Protein AF-A0A5K1G454-F1 (afdb_monomer_lite)

Organism: NCBI:txid210225

Structure (mmCIF, N/CA/C/O backbone):
data_AF-A0A5K1G454-F1
#
_entry.id   AF-A0A5K1G454-F1
#
loop_
_atom_site.group_PDB
_atom_site.id
_atom_site.type_symbol
_atom_site.label_atom_id
_atom_site.label_alt_id
_atom_site.label_comp_id
_atom_site.label_asym_id
_atom_site.label_entity_id
_atom_site.label_seq_id
_atom_site.pdbx_PDB_ins_code
_atom_site.Cartn_x
_atom_site.Cartn_y
_atom_site.Cartn_z
_atom_site.occupancy
_atom_site.B_iso_or_equiv
_atom_site.auth_seq_id
_atom_site.auth_comp_id
_atom_site.auth_asym_id
_atom_site.auth_atom_id
_atom_site.pdbx_PDB_model_num
ATOM 1 N N . VAL A 1 1 ? -15.150 13.004 10.922 1.00 65.00 1 VAL A N 1
ATOM 2 C CA . VAL A 1 1 ? -13.874 12.633 11.578 1.00 65.00 1 VAL A CA 1
ATOM 3 C C . VAL A 1 1 ? -12.757 13.347 10.844 1.00 65.00 1 VAL A C 1
ATOM 5 O O . VAL A 1 1 ? -12.764 13.325 9.618 1.00 65.00 1 VAL A O 1
ATOM 8 N N . SER A 1 2 ? -11.872 14.033 11.561 1.00 87.94 2 SER A N 1
ATOM 9 C CA . SER A 1 2 ? -10.709 14.697 10.963 1.00 87.94 2 SER A CA 1
ATOM 10 C C . SER A 1 2 ? -9.561 13.700 10.819 1.00 87.94 2 SER A C 1
ATOM 12 O O . SER A 1 2 ? -9.404 12.835 11.674 1.00 87.94 2 SER A O 1
ATOM 14 N N . PHE A 1 3 ? -8.765 13.833 9.760 1.00 94.44 3 PHE A N 1
ATOM 15 C CA . PHE A 1 3 ? -7.574 13.019 9.520 1.00 94.44 3 PHE A CA 1
ATOM 16 C C . PHE A 1 3 ? -6.373 13.935 9.299 1.00 94.44 3 PHE A C 1
ATOM 18 O O . PHE A 1 3 ? -6.490 14.964 8.630 1.00 94.44 3 PHE A O 1
ATOM 25 N N . ALA A 1 4 ? -5.215 13.539 9.819 1.00 97.00 4 ALA A N 1
ATOM 26 C CA . ALA A 1 4 ? -3.948 13.975 9.252 1.00 97.00 4 ALA A CA 1
ATOM 27 C C . ALA A 1 4 ? -3.675 13.137 7.998 1.00 97.00 4 ALA A C 1
ATOM 29 O O . ALA A 1 4 ? -3.927 11.935 7.997 1.00 97.00 4 ALA A O 1
ATOM 30 N N . CYS A 1 5 ? -3.140 13.743 6.941 1.00 97.25 5 CYS A N 1
ATOM 31 C CA . CYS A 1 5 ? -2.791 13.031 5.711 1.00 97.25 5 CYS A CA 1
ATOM 32 C C . CYS A 1 5 ? -1.287 13.127 5.458 1.00 97.25 5 CYS A C 1
ATOM 34 O O . CYS A 1 5 ? -0.696 14.196 5.621 1.00 97.25 5 CYS A O 1
ATOM 36 N N . VAL A 1 6 ? -0.673 12.030 5.019 1.00 98.06 6 VAL A N 1
ATOM 37 C CA . VAL A 1 6 ? 0.745 11.984 4.654 1.00 98.06 6 VAL A CA 1
ATOM 38 C C . VAL A 1 6 ? 0.939 11.280 3.315 1.00 98.06 6 VAL A C 1
ATOM 40 O O . VAL A 1 6 ? 0.320 10.257 3.028 1.00 98.06 6 VAL A O 1
ATOM 43 N N . LYS A 1 7 ? 1.849 11.822 2.503 1.00 97.94 7 LYS A N 1
ATOM 44 C CA . LYS A 1 7 ? 2.422 11.131 1.346 1.00 97.94 7 LYS A CA 1
ATOM 45 C C . LYS A 1 7 ? 3.798 10.616 1.733 1.00 97.94 7 LYS A C 1
ATOM 47 O O . LYS A 1 7 ? 4.648 11.407 2.141 1.00 97.94 7 LYS A O 1
ATOM 52 N N . VAL A 1 8 ? 4.046 9.315 1.595 1.00 98.12 8 VAL A N 1
ATOM 53 C CA . VAL A 1 8 ? 5.362 8.739 1.930 1.00 98.12 8 VAL A CA 1
ATOM 54 C C . VAL A 1 8 ? 6.461 9.325 1.037 1.00 98.12 8 VAL A C 1
ATOM 56 O O . VAL A 1 8 ? 7.574 9.554 1.505 1.00 98.12 8 VAL A O 1
ATOM 59 N N . THR A 1 9 ? 6.143 9.693 -0.205 1.00 96.81 9 THR A N 1
ATOM 60 C CA . THR A 1 9 ? 7.062 10.408 -1.110 1.00 96.81 9 THR A CA 1
ATOM 61 C C . THR A 1 9 ? 7.495 11.790 -0.620 1.00 96.81 9 THR A C 1
ATOM 63 O O . THR A 1 9 ? 8.502 12.310 -1.095 1.00 96.81 9 THR A O 1
ATOM 66 N N . ALA A 1 10 ? 6.796 12.385 0.353 1.00 96.88 10 ALA A N 1
ATOM 67 C CA . ALA A 1 10 ? 7.228 13.626 0.996 1.00 96.88 10 ALA A CA 1
ATOM 68 C C . ALA A 1 10 ? 8.280 13.396 2.098 1.00 96.88 10 ALA A C 1
ATOM 70 O O . ALA A 1 10 ? 8.967 14.335 2.495 1.00 96.88 10 ALA A O 1
ATOM 71 N N . ILE A 1 11 ? 8.411 12.165 2.606 1.00 96.31 11 ILE A N 1
ATOM 72 C CA . ILE A 1 11 ? 9.312 11.818 3.720 1.00 96.31 11 ILE A CA 1
ATOM 73 C C . ILE A 1 11 ? 10.379 10.776 3.351 1.00 96.31 11 ILE A C 1
ATOM 75 O O . ILE A 1 11 ? 11.297 10.546 4.144 1.00 96.31 11 ILE A O 1
ATOM 79 N N . CYS A 1 12 ? 10.290 10.192 2.155 1.00 98.00 12 CYS A N 1
ATOM 80 C CA . CYS A 1 12 ? 11.234 9.242 1.578 1.00 98.00 12 CYS A CA 1
ATOM 81 C C . CYS A 1 12 ? 11.479 9.578 0.096 1.00 98.00 12 CYS A C 1
ATOM 83 O O . CYS A 1 12 ? 10.510 9.791 -0.637 1.00 98.00 12 CYS A O 1
ATOM 85 N N . PRO A 1 13 ? 12.737 9.595 -0.388 1.00 97.81 13 PRO A N 1
ATOM 86 C CA . PRO A 1 13 ? 13.020 9.815 -1.804 1.00 97.81 13 PRO A CA 1
ATOM 87 C C . PRO A 1 13 ? 12.294 8.804 -2.703 1.00 97.81 13 PRO A C 1
ATOM 89 O O . PRO A 1 13 ? 12.361 7.600 -2.457 1.00 97.81 13 PRO A O 1
ATOM 92 N N . ILE A 1 14 ? 11.667 9.282 -3.785 1.00 98.06 14 ILE A N 1
ATOM 93 C CA . ILE A 1 14 ? 10.920 8.434 -4.738 1.00 98.06 14 ILE A CA 1
ATOM 94 C C . ILE A 1 14 ? 11.787 7.284 -5.260 1.00 98.06 14 ILE A C 1
ATOM 96 O O . ILE A 1 14 ? 11.362 6.136 -5.221 1.00 98.06 14 ILE A O 1
ATOM 100 N N . ARG A 1 15 ? 13.035 7.569 -5.654 1.00 98.25 15 ARG A N 1
ATOM 101 C CA . ARG A 1 15 ? 13.971 6.548 -6.150 1.00 98.25 15 ARG A CA 1
ATOM 102 C C . ARG A 1 15 ? 14.200 5.419 -5.140 1.00 98.25 15 ARG A C 1
ATOM 104 O O . ARG A 1 15 ? 14.333 4.264 -5.530 1.00 98.25 15 ARG A O 1
ATOM 111 N N . LEU A 1 16 ? 14.245 5.738 -3.846 1.00 98.69 16 LEU A N 1
ATOM 112 C CA . LEU A 1 16 ? 14.391 4.726 -2.802 1.00 98.69 16 LEU A CA 1
ATOM 113 C C . LEU A 1 16 ? 13.117 3.880 -2.676 1.00 98.69 16 LEU A C 1
ATOM 115 O O . LEU A 1 16 ? 13.210 2.662 -2.568 1.00 98.69 16 LEU A O 1
ATOM 119 N N . LEU A 1 17 ? 11.933 4.494 -2.770 1.00 98.81 17 LEU A N 1
ATOM 120 C CA . LEU A 1 17 ? 10.656 3.769 -2.765 1.00 98.81 17 LEU A CA 1
ATOM 121 C C . LEU A 1 17 ? 10.507 2.830 -3.966 1.00 98.81 17 LEU A C 1
ATOM 123 O O . LEU A 1 17 ? 9.992 1.725 -3.810 1.00 98.81 17 LEU A O 1
ATOM 127 N N . GLU A 1 18 ? 10.980 3.233 -5.147 1.00 98.56 18 GLU A N 1
ATOM 128 C CA . GLU A 1 18 ? 11.021 2.369 -6.334 1.00 98.56 18 GLU A CA 1
ATOM 129 C C . GLU A 1 18 ? 11.906 1.145 -6.072 1.00 98.56 18 GLU A C 1
ATOM 131 O O . GLU A 1 18 ? 11.458 0.010 -6.229 1.00 98.56 18 GLU A O 1
ATOM 136 N N . ARG A 1 19 ? 13.124 1.358 -5.555 1.00 98.56 19 ARG A N 1
ATOM 137 C CA . ARG A 1 19 ? 14.052 0.267 -5.224 1.00 98.56 19 ARG A CA 1
ATOM 138 C C . ARG A 1 19 ? 13.520 -0.682 -4.153 1.00 98.56 19 ARG A C 1
ATOM 140 O O . ARG A 1 19 ? 13.645 -1.896 -4.297 1.00 98.56 19 ARG A O 1
ATOM 147 N N . VAL A 1 20 ? 12.924 -0.145 -3.088 1.00 98.81 20 VAL A N 1
ATOM 148 C CA . VAL A 1 20 ? 12.276 -0.941 -2.035 1.00 98.81 20 VAL A CA 1
ATOM 149 C C . VAL A 1 20 ? 11.122 -1.748 -2.626 1.00 98.81 20 VAL A C 1
ATOM 151 O O . VAL A 1 20 ? 11.006 -2.939 -2.349 1.00 98.81 20 VAL A O 1
ATOM 154 N N . SER A 1 21 ? 10.311 -1.144 -3.496 1.00 98.81 21 SER A N 1
ATOM 155 C CA . SER A 1 21 ? 9.199 -1.837 -4.150 1.00 98.81 21 SER A CA 1
ATOM 156 C C . SER A 1 21 ? 9.670 -2.971 -5.059 1.00 98.81 21 SER A C 1
ATOM 158 O O . SER A 1 21 ? 9.059 -4.038 -5.063 1.00 98.81 21 SER A O 1
ATOM 160 N N . ASP A 1 22 ? 10.772 -2.784 -5.788 1.00 98.56 22 ASP A N 1
ATOM 161 C CA . ASP A 1 22 ? 11.370 -3.845 -6.599 1.00 98.56 22 ASP A CA 1
ATOM 162 C C . ASP A 1 22 ? 11.900 -5.001 -5.752 1.00 98.56 22 ASP A C 1
ATOM 164 O O . ASP A 1 22 ? 11.638 -6.166 -6.051 1.00 98.56 22 ASP A O 1
ATOM 168 N N . LEU A 1 23 ? 12.594 -4.697 -4.655 1.00 98.75 23 LEU A N 1
ATOM 169 C CA . LEU A 1 23 ? 13.088 -5.706 -3.719 1.00 98.75 23 LEU A CA 1
ATOM 170 C C . LEU A 1 23 ? 11.939 -6.494 -3.065 1.00 98.75 23 LEU A C 1
ATOM 172 O O . LEU A 1 23 ? 12.021 -7.718 -2.961 1.00 98.75 23 LEU A O 1
ATOM 176 N N . LEU A 1 24 ? 10.840 -5.827 -2.698 1.00 98.69 24 LEU A N 1
ATOM 177 C CA . LEU A 1 24 ? 9.637 -6.473 -2.156 1.00 98.69 24 LEU A CA 1
ATOM 178 C C . LEU A 1 24 ? 8.952 -7.380 -3.190 1.00 98.69 24 LEU A C 1
ATOM 180 O O . LEU A 1 24 ? 8.586 -8.510 -2.866 1.00 98.69 24 LEU A O 1
ATOM 184 N N . ARG A 1 25 ? 8.829 -6.938 -4.449 1.00 98.44 25 ARG A N 1
ATOM 185 C CA . ARG A 1 25 ? 8.325 -7.780 -5.552 1.00 98.44 25 ARG A CA 1
ATOM 186 C C . ARG A 1 25 ? 9.226 -8.971 -5.833 1.00 98.44 25 ARG A C 1
ATOM 188 O O . ARG A 1 25 ? 8.737 -10.045 -6.188 1.00 98.44 25 ARG A O 1
ATOM 195 N N . TRP A 1 26 ? 10.537 -8.775 -5.734 1.00 98.44 26 TRP A N 1
ATOM 196 C CA . TRP A 1 26 ? 11.505 -9.840 -5.941 1.00 98.44 26 TRP A CA 1
ATOM 197 C C . TRP A 1 26 ? 11.399 -10.901 -4.848 1.00 98.44 26 TRP A C 1
ATOM 199 O O . TRP A 1 26 ? 11.290 -12.081 -5.176 1.00 98.44 26 TRP A O 1
ATOM 209 N N . GLN A 1 27 ? 11.335 -10.483 -3.578 1.00 98.19 27 GLN A N 1
ATOM 210 C CA . GLN A 1 27 ? 11.096 -11.375 -2.442 1.00 98.19 27 GLN A CA 1
ATOM 211 C C . GLN A 1 27 ? 9.749 -12.099 -2.550 1.00 98.19 27 GLN A C 1
ATOM 213 O O . GLN A 1 27 ? 9.669 -13.279 -2.234 1.00 98.19 27 GLN A O 1
ATOM 218 N N . HIS A 1 28 ? 8.694 -11.434 -3.026 1.00 97.62 28 HIS A N 1
ATOM 219 C CA . HIS A 1 28 ? 7.398 -12.086 -3.222 1.00 97.62 28 HIS A CA 1
ATOM 220 C C . HIS A 1 28 ? 7.476 -13.248 -4.233 1.00 97.62 28 HIS A C 1
ATOM 222 O O . HIS A 1 28 ? 6.903 -14.305 -3.991 1.00 97.62 28 HIS A O 1
ATOM 228 N N . ARG A 1 29 ? 8.256 -13.103 -5.318 1.00 96.94 29 ARG A N 1
ATOM 229 C CA . ARG A 1 29 ? 8.533 -14.201 -6.271 1.00 96.94 29 ARG A CA 1
ATOM 230 C C . ARG A 1 29 ? 9.515 -15.247 -5.761 1.00 96.94 29 ARG A C 1
ATOM 232 O O . ARG A 1 29 ? 9.472 -16.389 -6.208 1.00 96.94 29 ARG A O 1
ATOM 239 N N . HIS A 1 30 ? 10.408 -14.857 -4.862 1.00 97.31 30 HIS A N 1
ATOM 240 C CA . HIS A 1 30 ? 11.461 -15.711 -4.330 1.00 97.31 30 HIS A CA 1
ATOM 241 C C . HIS A 1 30 ? 11.408 -15.659 -2.802 1.00 97.31 30 HIS A C 1
ATOM 243 O O . HIS A 1 30 ? 12.195 -14.930 -2.199 1.00 97.31 30 HIS A O 1
ATOM 249 N N . PRO A 1 31 ? 10.504 -16.414 -2.150 1.00 95.38 31 PRO A N 1
ATOM 250 C CA . PRO A 1 31 ? 10.296 -16.313 -0.703 1.00 95.38 31 PRO A CA 1
ATOM 251 C C . PRO A 1 31 ? 11.543 -16.620 0.142 1.00 95.38 31 PRO A C 1
ATOM 253 O O . PRO A 1 31 ? 11.638 -16.172 1.280 1.00 95.38 31 PRO A O 1
ATOM 256 N N . SER A 1 32 ? 12.518 -17.353 -0.411 1.00 95.88 32 SER A N 1
ATOM 257 C CA . SER A 1 32 ? 13.820 -17.601 0.223 1.00 95.88 32 SER A CA 1
ATOM 258 C C . SER A 1 32 ? 14.766 -16.393 0.197 1.00 95.88 32 SER A C 1
ATOM 260 O O . SER A 1 32 ? 15.778 -16.395 0.897 1.00 95.88 32 SER A O 1
ATOM 262 N N . PHE A 1 33 ? 14.471 -15.361 -0.600 1.00 96.75 33 PHE A N 1
ATOM 263 C CA . PHE A 1 33 ? 15.271 -14.146 -0.684 1.00 96.75 33 PHE A CA 1
ATOM 264 C C . PHE A 1 33 ? 15.052 -13.276 0.556 1.00 96.75 33 PHE A C 1
ATOM 266 O O . PHE A 1 33 ? 13.960 -12.757 0.810 1.00 96.75 33 PHE A O 1
ATOM 273 N N . HIS A 1 34 ? 16.113 -13.099 1.334 1.00 95.44 34 HIS A N 1
ATOM 274 C CA . HIS A 1 34 ? 16.071 -12.332 2.568 1.00 95.44 34 HIS A CA 1
ATOM 275 C C . HIS A 1 34 ? 16.399 -10.855 2.322 1.00 95.44 34 HIS A C 1
ATOM 277 O O . HIS A 1 34 ? 17.354 -10.523 1.623 1.00 95.44 34 HIS A O 1
ATOM 283 N N . LEU A 1 35 ? 15.610 -9.970 2.932 1.00 97.75 35 LEU A N 1
ATOM 284 C CA . LEU A 1 35 ? 15.817 -8.525 2.918 1.00 97.75 35 LEU A CA 1
ATOM 285 C C . LEU A 1 35 ? 16.247 -8.095 4.327 1.00 97.75 35 LEU A C 1
ATOM 287 O O . LEU A 1 35 ? 15.383 -8.038 5.201 1.00 97.75 35 LEU A O 1
ATOM 291 N N . PRO A 1 36 ? 17.539 -7.807 4.571 1.00 96.44 36 PRO A N 1
ATOM 292 C CA . PRO A 1 36 ? 18.064 -7.609 5.928 1.00 96.44 36 PRO A CA 1
ATOM 293 C C . PRO A 1 36 ? 17.472 -6.385 6.641 1.00 96.44 36 PRO A C 1
ATOM 295 O O . PRO A 1 36 ? 17.349 -6.371 7.860 1.00 96.44 36 PRO A O 1
ATOM 298 N N . TRP A 1 37 ? 17.060 -5.371 5.880 1.00 96.75 37 TRP A N 1
ATOM 299 C CA . TRP A 1 37 ? 16.428 -4.148 6.379 1.00 96.75 37 TRP A CA 1
ATOM 300 C C . TRP A 1 37 ? 14.911 -4.274 6.587 1.00 96.75 37 TRP A C 1
ATOM 302 O O . TRP A 1 37 ? 14.292 -3.345 7.109 1.00 96.75 37 TRP A O 1
ATOM 312 N N . LYS A 1 38 ? 14.283 -5.368 6.130 1.00 97.62 38 LYS A N 1
ATOM 313 C CA . LYS A 1 38 ? 12.824 -5.505 6.154 1.00 97.62 38 LYS A CA 1
ATOM 314 C C . LYS A 1 38 ? 12.353 -5.871 7.559 1.00 97.62 38 LYS A C 1
ATOM 316 O O . LYS A 1 38 ? 12.714 -6.920 8.085 1.00 97.62 38 LYS A O 1
ATOM 321 N N . VAL A 1 39 ? 11.501 -5.028 8.131 1.00 96.38 39 VAL A N 1
ATOM 322 C CA . VAL A 1 39 ? 10.841 -5.287 9.417 1.00 96.38 39 VAL A CA 1
ATOM 323 C C . VAL A 1 39 ? 9.516 -6.032 9.231 1.00 96.38 39 VAL A C 1
ATOM 325 O O . VAL A 1 39 ? 9.030 -6.188 8.108 1.00 96.38 39 VAL A O 1
ATOM 328 N N . ASP A 1 40 ? 8.927 -6.494 10.337 1.00 96.75 40 ASP A N 1
ATOM 329 C CA . ASP A 1 40 ? 7.597 -7.110 10.325 1.00 96.75 40 ASP A CA 1
ATOM 330 C C . ASP A 1 40 ? 6.539 -6.133 9.783 1.00 96.75 40 ASP A C 1
ATOM 332 O O . ASP A 1 40 ? 6.488 -4.955 10.149 1.00 96.75 40 ASP A O 1
ATOM 336 N N . CYS A 1 41 ? 5.703 -6.628 8.877 1.00 97.31 41 CYS A N 1
ATOM 337 C CA . CYS A 1 41 ? 4.633 -5.883 8.228 1.00 97.31 41 CYS A CA 1
ATOM 338 C C . CYS A 1 41 ? 3.508 -6.848 7.831 1.00 97.31 41 CYS A C 1
ATOM 340 O O . CYS A 1 41 ? 3.740 -8.041 7.615 1.00 97.31 41 CYS A O 1
ATOM 342 N N . MET A 1 42 ? 2.289 -6.329 7.685 1.00 97.75 42 MET A N 1
ATOM 343 C CA . MET A 1 42 ? 1.188 -7.098 7.093 1.00 97.75 42 MET A CA 1
ATOM 344 C C . MET A 1 42 ? 1.453 -7.353 5.592 1.00 97.75 42 MET A C 1
ATOM 346 O O . MET A 1 42 ? 2.338 -6.709 5.012 1.00 97.75 42 MET A O 1
ATOM 350 N N . PRO A 1 43 ? 0.730 -8.285 4.940 1.00 97.94 43 PRO A N 1
ATOM 351 C CA . PRO A 1 43 ? 0.900 -8.576 3.520 1.00 97.94 43 PRO A CA 1
ATOM 352 C C . PRO A 1 43 ? 0.772 -7.331 2.633 1.00 97.94 43 PRO A C 1
ATOM 354 O O . PRO A 1 43 ? -0.206 -6.596 2.709 1.00 97.94 43 PRO A O 1
ATOM 357 N N . ILE A 1 44 ? 1.777 -7.115 1.782 1.00 97.81 44 ILE A N 1
ATOM 358 C CA . ILE A 1 44 ? 1.877 -5.962 0.866 1.00 97.81 44 ILE A CA 1
ATOM 359 C C . ILE A 1 44 ? 1.392 -6.331 -0.541 1.00 97.81 44 ILE A C 1
ATOM 361 O O . ILE A 1 44 ? 0.749 -5.540 -1.225 1.00 97.81 44 ILE A O 1
ATOM 365 N N . LEU A 1 45 ? 1.755 -7.537 -0.983 1.00 98.06 45 LEU A N 1
ATOM 366 C CA . LEU A 1 45 ? 1.509 -8.068 -2.319 1.00 98.06 45 LEU A CA 1
ATOM 367 C C . LEU A 1 45 ? 0.680 -9.347 -2.220 1.00 98.06 45 LEU A C 1
ATOM 369 O O . LEU A 1 45 ? 0.706 -10.056 -1.211 1.00 98.06 45 LEU A O 1
ATOM 373 N N . THR A 1 46 ? -0.022 -9.630 -3.303 1.00 97.19 46 THR A N 1
ATOM 374 C CA . THR A 1 46 ? -0.922 -10.764 -3.487 1.00 97.19 46 THR A CA 1
ATOM 375 C C . THR A 1 46 ? -0.553 -11.546 -4.740 1.00 97.19 46 THR A C 1
ATOM 377 O O . THR A 1 46 ? 0.279 -11.085 -5.521 1.00 97.19 46 THR A O 1
ATOM 380 N N . ASP A 1 47 ? -1.188 -12.697 -4.960 1.00 94.56 47 ASP A N 1
ATOM 381 C CA . ASP A 1 47 ? -0.864 -13.542 -6.112 1.00 94.56 47 ASP A CA 1
ATOM 382 C C . ASP A 1 47 ? -1.300 -12.859 -7.422 1.00 94.56 47 ASP A C 1
ATOM 384 O O . ASP A 1 47 ? -0.666 -13.032 -8.464 1.00 94.56 47 ASP A O 1
ATOM 388 N N . SER A 1 48 ? -2.335 -12.014 -7.354 1.00 95.50 48 SER A N 1
ATOM 389 C CA . SER A 1 48 ? -2.796 -11.160 -8.454 1.00 95.50 48 SER A CA 1
ATOM 390 C C . SER A 1 48 ? -2.038 -9.830 -8.596 1.00 95.50 48 SER A C 1
ATOM 392 O O . SER A 1 48 ? -2.279 -9.085 -9.553 1.00 95.50 48 SER A O 1
ATOM 394 N N . SER A 1 49 ? -1.104 -9.505 -7.692 1.00 96.81 49 SER A N 1
ATOM 395 C CA . SER A 1 49 ? -0.397 -8.221 -7.731 1.00 96.81 49 SER A CA 1
ATOM 396 C C . SER A 1 49 ? 0.509 -8.076 -8.963 1.00 96.81 49 SER A C 1
ATOM 398 O O . SER A 1 49 ? 1.186 -9.020 -9.371 1.00 96.81 49 SER A O 1
ATOM 400 N N . PRO A 1 50 ? 0.623 -6.870 -9.551 1.00 94.31 50 PRO A N 1
ATOM 401 C CA . PRO A 1 50 ? 1.450 -6.652 -10.731 1.00 94.31 50 PRO A CA 1
ATOM 402 C C . PRO A 1 50 ? 2.949 -6.681 -10.405 1.00 94.31 50 PRO A C 1
ATOM 404 O O . PRO A 1 50 ? 3.499 -5.802 -9.727 1.00 94.31 50 PRO A O 1
ATOM 407 N N . LEU A 1 51 ? 3.643 -7.671 -10.967 1.00 96.19 51 LEU A N 1
ATOM 408 C CA . LEU A 1 51 ? 5.077 -7.890 -10.745 1.00 96.19 51 LEU A CA 1
ATOM 409 C C . LEU A 1 51 ? 5.967 -7.445 -11.919 1.00 96.19 51 LEU A C 1
ATOM 411 O O . LEU A 1 51 ? 7.194 -7.515 -11.826 1.00 96.19 51 LEU A O 1
ATOM 415 N N . TYR A 1 52 ? 5.374 -6.953 -13.013 1.00 94.06 52 TYR A N 1
ATOM 416 C CA . TYR A 1 52 ? 6.077 -6.637 -14.265 1.00 94.06 52 TYR A CA 1
ATOM 417 C C . TYR A 1 52 ? 7.130 -5.521 -14.152 1.00 94.06 52 TYR A C 1
ATOM 419 O O . TYR A 1 52 ? 7.969 -5.408 -15.048 1.00 94.06 52 TYR A O 1
ATOM 427 N N . HIS A 1 53 ? 7.091 -4.717 -13.080 1.00 94.19 53 HIS A N 1
ATOM 428 C CA . HIS A 1 53 ? 8.084 -3.674 -12.776 1.00 94.19 53 HIS A CA 1
ATOM 429 C C . HIS A 1 53 ? 9.483 -4.257 -12.562 1.00 94.19 53 HIS A C 1
ATOM 431 O O . HIS A 1 53 ? 10.470 -3.687 -13.010 1.00 94.19 53 HIS A O 1
ATOM 437 N N . THR A 1 54 ? 9.565 -5.437 -11.946 1.00 95.94 54 THR A N 1
ATOM 438 C CA . THR A 1 54 ? 10.836 -6.077 -11.593 1.00 95.94 54 THR A CA 1
ATOM 439 C C . THR A 1 54 ? 11.015 -7.317 -12.463 1.00 95.94 54 THR A C 1
ATOM 441 O O . THR A 1 54 ? 10.344 -8.325 -12.268 1.00 95.94 54 THR A O 1
ATOM 444 N N . ARG A 1 55 ? 11.871 -7.271 -13.482 1.00 92.81 55 ARG A N 1
ATOM 445 C CA . ARG A 1 55 ? 12.049 -8.407 -14.419 1.00 92.81 55 ARG A CA 1
ATOM 446 C C . ARG A 1 55 ? 13.266 -9.265 -14.112 1.00 92.81 55 ARG A C 1
ATOM 448 O O . ARG A 1 55 ? 13.307 -10.432 -14.479 1.00 92.81 55 ARG A O 1
ATOM 455 N N . SER A 1 56 ? 14.227 -8.682 -13.418 1.00 95.38 56 SER A N 1
ATOM 456 C CA . SER A 1 56 ? 15.481 -9.299 -13.009 1.00 95.38 56 SER A CA 1
ATOM 457 C C . SER A 1 56 ? 15.721 -9.038 -11.529 1.00 95.38 56 SER A C 1
ATOM 459 O O . SER A 1 56 ? 15.101 -8.142 -10.954 1.00 95.38 56 SER A O 1
ATOM 461 N N . ALA A 1 57 ? 16.649 -9.786 -10.933 1.00 97.12 57 ALA A N 1
ATOM 462 C CA . ALA A 1 57 ? 17.056 -9.581 -9.551 1.00 97.12 57 ALA A CA 1
ATOM 463 C C . ALA A 1 57 ? 17.538 -8.132 -9.345 1.00 97.12 57 ALA A C 1
ATOM 465 O O . ALA A 1 57 ? 18.507 -7.727 -9.997 1.00 97.12 57 ALA A O 1
ATOM 466 N N . PRO A 1 58 ? 16.877 -7.332 -8.489 1.00 97.44 58 PRO A N 1
ATOM 467 C CA . PRO A 1 58 ? 17.353 -5.998 -8.167 1.00 97.44 58 PRO A CA 1
ATOM 468 C C . PRO A 1 58 ? 18.580 -6.093 -7.244 1.00 97.44 58 PRO A C 1
ATO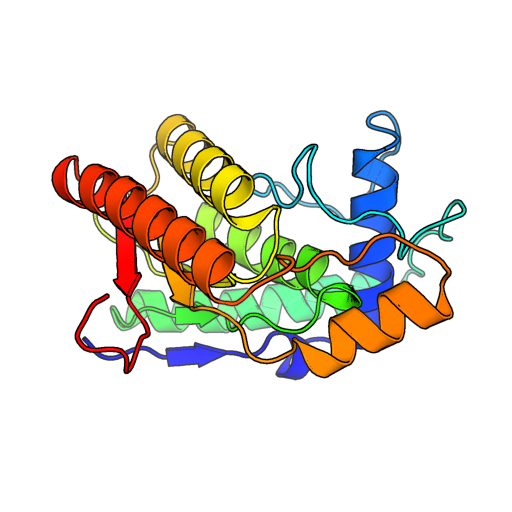M 470 O O . PRO A 1 58 ? 18.645 -6.988 -6.396 1.00 97.44 58 PRO A O 1
ATOM 473 N N . PRO A 1 59 ? 19.555 -5.175 -7.366 1.00 97.56 59 PRO A N 1
ATOM 474 C CA . PRO A 1 59 ? 20.676 -5.128 -6.437 1.00 97.56 59 PRO A CA 1
ATOM 475 C C . PRO A 1 59 ? 20.193 -4.777 -5.019 1.00 97.56 59 PRO A C 1
ATOM 477 O O . PRO A 1 59 ? 19.227 -4.008 -4.876 1.00 97.56 59 PRO A O 1
ATOM 480 N N . PRO A 1 60 ? 20.878 -5.271 -3.970 1.00 97.88 60 PRO A N 1
ATOM 481 C CA . PRO A 1 60 ? 20.576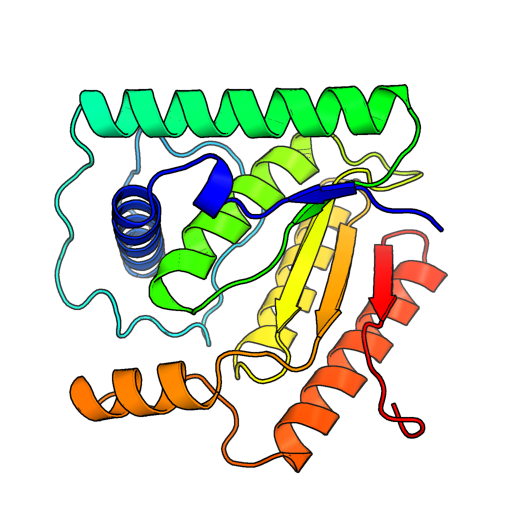 -4.893 -2.592 1.00 97.88 60 PRO A CA 1
ATOM 482 C C . PRO A 1 60 ? 20.725 -3.380 -2.402 1.00 97.88 60 PRO A C 1
ATOM 484 O O . PRO A 1 60 ? 21.454 -2.714 -3.149 1.00 97.88 60 PRO A O 1
ATOM 487 N N . LEU A 1 61 ? 20.009 -2.826 -1.422 1.00 98.44 61 LEU A N 1
ATOM 488 C CA . LEU A 1 61 ? 20.186 -1.426 -1.042 1.00 98.44 61 LEU A CA 1
ATOM 489 C C . LEU A 1 61 ? 21.641 -1.192 -0.610 1.00 98.44 61 LEU A C 1
ATOM 491 O O . LEU A 1 61 ? 22.289 -2.079 -0.066 1.00 98.44 61 LEU A O 1
ATOM 495 N N . SER A 1 62 ? 22.166 -0.006 -0.901 1.00 98.38 62 SER A N 1
ATOM 496 C CA . SER A 1 62 ? 23.436 0.438 -0.322 1.00 98.38 62 SER A CA 1
ATOM 497 C C . SER A 1 62 ? 23.248 0.831 1.143 1.00 98.38 62 SER A C 1
ATOM 499 O O . SER A 1 62 ? 22.148 1.221 1.533 1.00 98.38 62 SER A O 1
ATOM 501 N N . ASP A 1 63 ? 24.328 0.857 1.926 1.00 98.12 63 ASP A N 1
ATOM 502 C CA . ASP A 1 63 ? 24.299 1.293 3.334 1.00 98.12 63 ASP A CA 1
ATOM 503 C C . ASP A 1 63 ? 23.623 2.661 3.510 1.00 98.12 63 ASP A C 1
ATOM 505 O O . ASP A 1 63 ? 22.866 2.893 4.452 1.00 98.12 63 ASP A O 1
ATOM 509 N N . LYS A 1 64 ? 23.855 3.576 2.559 1.00 98.19 64 LYS A N 1
ATOM 510 C CA . LYS A 1 64 ? 23.216 4.894 2.550 1.00 98.19 64 LYS A CA 1
ATOM 511 C C . LYS A 1 64 ? 21.704 4.797 2.348 1.00 98.19 64 LYS A C 1
ATOM 513 O O . LYS A 1 64 ? 20.957 5.498 3.019 1.00 98.19 64 LYS A O 1
ATOM 518 N N . GLU A 1 65 ? 21.252 3.956 1.426 1.00 98.62 65 GLU A N 1
ATOM 519 C CA . GLU A 1 65 ? 19.825 3.764 1.161 1.00 98.62 65 GLU A CA 1
ATOM 520 C C . GLU A 1 65 ? 19.118 3.048 2.307 1.00 98.62 65 GLU A C 1
ATOM 522 O O . GLU A 1 65 ? 17.984 3.399 2.618 1.00 98.62 65 GLU A O 1
ATOM 527 N N . GLU A 1 66 ? 19.778 2.096 2.968 1.00 98.44 66 GLU A N 1
ATOM 528 C CA . GLU A 1 66 ? 19.253 1.483 4.189 1.00 98.44 66 GLU A CA 1
ATOM 529 C C . GLU A 1 66 ? 19.142 2.511 5.323 1.00 9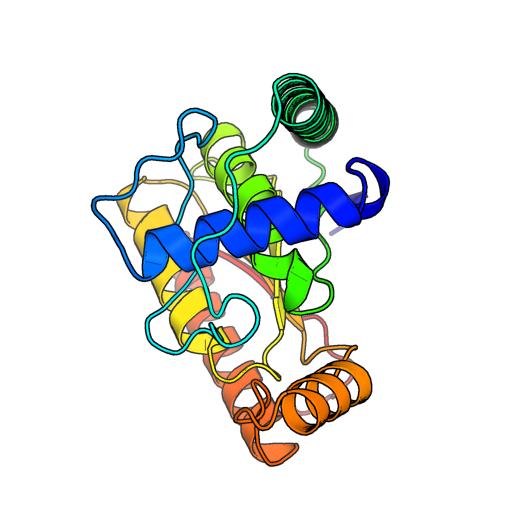8.44 66 GLU A C 1
ATOM 531 O O . GLU A 1 66 ? 18.110 2.582 5.992 1.00 98.44 66 GLU A O 1
ATOM 536 N N . ALA A 1 67 ? 20.147 3.376 5.498 1.00 98.25 67 ALA A N 1
ATOM 537 C CA . ALA A 1 67 ? 20.092 4.467 6.470 1.00 98.25 67 ALA A CA 1
ATOM 538 C C . ALA A 1 67 ? 18.971 5.480 6.153 1.00 98.25 67 ALA A C 1
ATOM 540 O O . ALA A 1 67 ? 18.232 5.893 7.052 1.00 98.25 67 ALA A O 1
ATOM 541 N N . ASP A 1 68 ? 18.798 5.850 4.881 1.00 98.38 68 ASP A N 1
ATOM 542 C CA . ASP A 1 68 ? 17.722 6.741 4.430 1.00 98.38 68 ASP A CA 1
ATOM 543 C C . ASP A 1 68 ? 16.334 6.095 4.616 1.00 98.38 68 ASP A C 1
ATOM 545 O O . ASP A 1 68 ? 15.387 6.771 5.031 1.00 98.38 68 ASP A O 1
ATOM 549 N N . LEU A 1 69 ? 16.217 4.782 4.382 1.00 98.56 69 LEU A N 1
ATOM 550 C CA . LEU A 1 69 ? 15.003 3.995 4.617 1.00 98.56 69 LEU A CA 1
ATOM 551 C C . LEU A 1 69 ? 14.639 3.983 6.107 1.00 98.56 69 LEU A C 1
ATOM 553 O O . LEU A 1 69 ? 13.502 4.285 6.477 1.00 98.56 69 LEU A O 1
ATOM 557 N N . GLN A 1 70 ? 15.613 3.720 6.979 1.00 98.19 70 GLN A N 1
ATOM 558 C CA . GLN A 1 70 ? 15.425 3.782 8.431 1.00 98.19 70 GLN A CA 1
ATOM 559 C C . GLN A 1 70 ? 15.013 5.184 8.896 1.00 98.19 70 GLN A C 1
ATOM 561 O O . GLN A 1 70 ? 14.154 5.331 9.769 1.00 98.19 70 GLN A O 1
ATOM 566 N N . LEU A 1 71 ? 15.592 6.237 8.314 1.00 98.38 71 LEU A N 1
ATOM 567 C CA . LEU A 1 71 ? 15.223 7.611 8.640 1.00 98.38 71 LEU A CA 1
ATOM 568 C C . LEU A 1 71 ? 13.790 7.939 8.199 1.00 98.38 71 LEU A C 1
ATOM 570 O O . LEU A 1 71 ? 13.069 8.621 8.930 1.00 98.38 71 LEU A O 1
ATOM 574 N N . ALA A 1 72 ? 13.351 7.435 7.045 1.00 98.44 72 ALA A N 1
ATOM 575 C CA . ALA A 1 72 ? 11.965 7.552 6.605 1.00 98.44 72 ALA A CA 1
ATOM 576 C C . ALA A 1 72 ? 10.992 6.830 7.556 1.00 98.44 72 ALA A C 1
ATOM 578 O O . ALA A 1 72 ? 9.949 7.400 7.884 1.00 98.44 72 ALA A O 1
ATOM 579 N N . HIS A 1 73 ? 11.354 5.649 8.079 1.00 98.12 73 HIS A N 1
ATOM 580 C CA . HIS A 1 73 ? 10.536 4.941 9.075 1.00 98.12 73 HIS A CA 1
ATOM 581 C C . HIS A 1 73 ? 10.384 5.785 10.339 1.00 98.12 73 HIS A C 1
ATOM 583 O O . HIS A 1 73 ? 9.263 6.068 10.751 1.00 98.12 73 HIS A O 1
ATOM 589 N N . LYS A 1 74 ? 11.493 6.313 10.870 1.00 98.06 74 LYS A N 1
ATOM 590 C CA . LYS A 1 74 ? 11.481 7.201 12.045 1.00 98.06 74 LYS A CA 1
ATOM 591 C C . LYS A 1 74 ? 10.620 8.451 11.837 1.00 98.06 74 LYS A C 1
ATOM 593 O O . LYS A 1 74 ? 9.968 8.919 12.768 1.00 98.06 74 LYS A O 1
ATOM 598 N N . ARG A 1 75 ? 10.601 9.019 10.623 1.00 98.50 75 ARG A N 1
ATOM 599 C CA . ARG A 1 75 ? 9.728 10.161 10.287 1.00 98.50 75 ARG A CA 1
ATOM 600 C C . ARG A 1 75 ? 8.253 9.766 10.340 1.00 98.50 75 ARG A C 1
ATOM 602 O O . ARG A 1 75 ? 7.471 10.498 10.943 1.00 98.50 75 ARG A O 1
ATOM 609 N N . LEU A 1 76 ? 7.882 8.629 9.748 1.00 98.31 76 LEU A N 1
ATOM 610 C CA . LEU A 1 76 ? 6.503 8.142 9.782 1.00 98.31 76 LEU A CA 1
ATOM 611 C C . LEU A 1 76 ? 6.071 7.761 11.203 1.00 98.31 76 LEU A C 1
ATOM 613 O O . LEU A 1 76 ? 4.983 8.139 11.622 1.00 98.31 76 LEU A O 1
ATOM 617 N N . GLU A 1 77 ? 6.933 7.096 11.971 1.00 97.38 77 GLU A N 1
ATOM 618 C CA . GLU A 1 77 ? 6.694 6.763 13.380 1.00 97.38 77 GLU A CA 1
ATOM 619 C C . GLU A 1 77 ? 6.482 8.013 14.230 1.00 97.38 77 GLU A C 1
ATOM 621 O O . GLU A 1 77 ? 5.562 8.055 15.040 1.00 97.38 77 GLU A O 1
ATOM 626 N N . LYS A 1 78 ? 7.274 9.071 14.017 1.00 98.12 78 LYS A N 1
ATOM 627 C CA . LYS A 1 78 ? 7.080 10.350 14.711 1.00 98.12 78 LYS A CA 1
ATOM 628 C C . LYS A 1 78 ? 5.715 10.967 14.393 1.00 98.12 78 LYS A C 1
ATOM 630 O O . LYS A 1 78 ? 5.060 11.489 15.294 1.00 98.12 78 LYS A O 1
ATOM 635 N N . LEU A 1 79 ? 5.279 10.905 13.131 1.00 98.00 79 LEU A N 1
ATOM 636 C CA . LEU A 1 79 ? 3.949 11.370 12.725 1.00 98.00 79 LEU A CA 1
ATOM 637 C C . LEU A 1 79 ? 2.844 10.520 13.364 1.00 98.00 79 LEU A C 1
ATOM 639 O O . LEU A 1 79 ? 1.929 11.080 13.964 1.00 98.00 79 LEU A O 1
ATOM 643 N N . ALA A 1 80 ? 2.949 9.193 13.283 1.00 97.62 80 ALA A N 1
ATOM 644 C CA . ALA A 1 80 ? 1.974 8.256 13.835 1.00 97.62 80 ALA A CA 1
ATOM 645 C C . ALA A 1 80 ? 1.885 8.348 15.366 1.00 97.62 80 ALA A C 1
ATOM 647 O O . ALA A 1 80 ? 0.784 8.383 15.907 1.00 97.62 80 ALA A O 1
ATOM 648 N N . SER A 1 81 ? 3.016 8.498 16.061 1.00 97.69 81 SER A N 1
ATOM 649 C CA . SER A 1 81 ? 3.064 8.753 17.505 1.00 97.69 81 SER A CA 1
ATOM 650 C C . SER A 1 81 ? 2.331 10.040 17.851 1.00 97.69 81 SER A C 1
ATOM 652 O O . SER A 1 81 ? 1.482 10.043 18.740 1.00 97.69 81 SER A O 1
ATOM 654 N N . LYS A 1 82 ? 2.586 11.128 17.110 1.00 97.94 82 LYS A N 1
ATOM 655 C CA . LYS A 1 82 ? 1.910 12.396 17.389 1.00 97.94 82 LYS A CA 1
ATOM 656 C C . LYS A 1 82 ? 0.406 12.329 17.122 1.00 97.94 82 LYS A C 1
ATOM 658 O O . LYS A 1 82 ? -0.379 12.891 17.877 1.00 97.94 82 LYS A O 1
ATOM 663 N N . CYS A 1 83 ? 0.016 11.624 16.067 1.00 97.12 83 CYS A N 1
ATOM 664 C CA . CYS A 1 83 ? -1.372 11.325 15.731 1.00 97.12 83 CYS A CA 1
ATOM 665 C C . CYS A 1 83 ? -2.054 10.503 16.837 1.00 97.12 83 CYS A C 1
ATOM 667 O O . CYS A 1 83 ? -3.148 10.851 17.276 1.00 97.12 83 CYS A O 1
ATOM 669 N N . SER A 1 84 ? -1.366 9.486 17.365 1.00 95.75 84 SER A N 1
ATOM 670 C CA . SER A 1 84 ? -1.836 8.668 18.485 1.00 95.75 84 SER A CA 1
ATOM 671 C C . SER A 1 84 ? -2.030 9.481 19.768 1.00 95.75 84 SER A C 1
ATOM 673 O O . SER A 1 84 ? -3.054 9.321 20.421 1.00 95.75 84 SER A O 1
ATOM 675 N N . GLU A 1 85 ? -1.091 10.365 20.127 1.00 95.88 85 GLU A N 1
ATOM 676 C CA . GLU A 1 85 ? -1.207 11.249 21.304 1.00 95.88 85 GLU A CA 1
ATOM 677 C C . GLU A 1 85 ? -2.425 12.179 21.228 1.00 95.88 85 GLU A C 1
ATOM 679 O O . GLU A 1 85 ? -3.030 12.509 22.246 1.00 95.88 85 GLU A O 1
ATOM 684 N N . LEU A 1 86 ? -2.757 12.632 20.018 1.00 95.56 86 LEU A N 1
ATOM 685 C CA . LEU A 1 86 ? -3.843 13.575 19.758 1.00 95.56 86 LEU A CA 1
ATOM 686 C C . LEU A 1 86 ? -5.178 12.891 19.439 1.00 95.56 86 LEU A C 1
ATOM 688 O O . LEU A 1 86 ? -6.148 13.592 19.160 1.00 95.56 86 LEU A O 1
ATOM 692 N N . TYR A 1 87 ? -5.232 11.554 19.440 1.00 92.94 87 TYR A N 1
ATOM 693 C CA . TYR A 1 87 ? -6.386 10.776 18.972 1.00 92.94 87 TYR A CA 1
ATOM 694 C C . TYR A 1 87 ? -6.866 11.205 17.571 1.00 92.94 87 TYR A C 1
ATOM 696 O O . TYR A 1 87 ? -8.062 11.243 17.280 1.00 92.94 87 TYR A O 1
ATOM 704 N N . LEU A 1 88 ? -5.917 11.547 16.696 1.00 95.69 88 LEU A N 1
ATOM 705 C CA . LEU A 1 88 ? -6.157 11.982 15.325 1.00 95.69 88 LEU A CA 1
ATOM 706 C C . LEU A 1 88 ? -5.648 10.901 14.366 1.00 95.69 88 LEU A C 1
ATOM 708 O O . LEU A 1 88 ? -4.440 10.700 14.305 1.00 95.69 88 LEU A O 1
ATOM 712 N N . PRO A 1 89 ? -6.505 10.220 13.592 1.00 96.62 89 PRO A N 1
ATOM 713 C CA . PRO A 1 89 ? -6.046 9.223 12.631 1.00 96.62 89 PRO A CA 1
ATOM 714 C C . PRO A 1 89 ? -5.116 9.797 11.549 1.00 96.62 89 PRO A C 1
ATOM 716 O O . PRO A 1 89 ? -5.341 10.891 11.022 1.00 96.62 89 PRO A O 1
ATOM 719 N N . LEU A 1 90 ? -4.093 9.022 11.189 1.00 98.31 90 LEU A N 1
ATOM 720 C CA . LEU A 1 90 ? -3.132 9.281 10.125 1.00 98.31 90 LEU A CA 1
ATOM 721 C C . LEU A 1 90 ? -3.481 8.462 8.882 1.00 98.31 90 LEU A C 1
ATOM 723 O O . LEU A 1 90 ? -3.409 7.234 8.879 1.00 98.31 90 LEU A O 1
ATOM 727 N N . LEU A 1 91 ? -3.800 9.158 7.801 1.00 98.44 91 LEU A N 1
ATOM 728 C CA . LEU A 1 91 ? -4.129 8.587 6.506 1.00 98.44 91 LEU A CA 1
ATOM 729 C C . LEU A 1 91 ? -2.910 8.639 5.587 1.00 98.44 91 LEU A C 1
ATOM 731 O O . LEU A 1 91 ? -2.420 9.719 5.248 1.00 98.44 91 LEU A O 1
ATOM 735 N N . VAL A 1 92 ? -2.437 7.468 5.167 1.00 98.69 92 VAL A N 1
ATOM 736 C CA . VAL A 1 92 ? -1.348 7.332 4.201 1.00 98.69 92 VAL A CA 1
ATOM 737 C C . VAL A 1 92 ? -1.935 7.235 2.797 1.00 98.69 92 VAL A C 1
ATOM 739 O O . VAL A 1 92 ? -2.685 6.308 2.476 1.00 98.69 92 VAL A O 1
ATOM 742 N N . ASP A 1 93 ? -1.620 8.219 1.959 1.00 98.31 93 ASP A N 1
ATOM 743 C CA . ASP A 1 93 ? -2.075 8.255 0.571 1.00 98.31 93 ASP A CA 1
ATOM 744 C C . ASP A 1 93 ? -1.401 7.161 -0.267 1.00 98.31 93 ASP A C 1
ATOM 746 O O . ASP A 1 93 ? -0.199 6.915 -0.158 1.00 98.31 93 ASP A O 1
ATOM 750 N N . ALA A 1 94 ? -2.181 6.564 -1.167 1.00 98.44 94 ALA A N 1
ATOM 751 C CA . ALA A 1 94 ? -1.659 5.727 -2.237 1.00 98.44 94 ALA A CA 1
ATOM 752 C C . ALA A 1 94 ? -1.128 6.579 -3.398 1.00 98.44 94 ALA A C 1
ATOM 754 O O . ALA A 1 94 ? -1.581 7.703 -3.631 1.00 98.44 94 ALA A O 1
ATOM 755 N N . GLU A 1 95 ? -0.200 6.008 -4.156 1.00 97.88 95 GLU A N 1
ATOM 756 C CA . GLU A 1 95 ? 0.378 6.598 -5.358 1.00 97.88 95 GLU A CA 1
ATOM 757 C C . GLU A 1 95 ? 0.297 5.608 -6.533 1.00 97.88 95 GLU A C 1
ATOM 759 O O . GLU A 1 95 ? -0.683 4.882 -6.690 1.00 97.88 95 GLU A O 1
ATOM 764 N N . TYR A 1 96 ? 1.282 5.612 -7.421 1.00 96.44 96 TYR A N 1
ATOM 765 C CA . TYR A 1 96 ? 1.336 4.753 -8.600 1.00 96.44 96 TYR A CA 1
ATOM 766 C C . TYR A 1 96 ? 2.023 3.421 -8.278 1.00 96.44 96 TYR A C 1
ATOM 768 O O . TYR A 1 96 ? 2.799 3.304 -7.324 1.00 96.44 96 TYR A O 1
ATOM 776 N N . THR A 1 97 ? 1.747 2.399 -9.087 1.00 97.38 97 THR A N 1
ATOM 777 C CA . THR A 1 97 ? 2.099 1.014 -8.763 1.00 97.38 97 THR A CA 1
ATOM 778 C C . THR A 1 97 ? 3.598 0.827 -8.566 1.00 97.38 97 THR A C 1
ATOM 780 O O . THR A 1 97 ? 3.971 0.050 -7.697 1.00 97.38 97 THR A O 1
ATOM 783 N N . SER A 1 98 ? 4.475 1.561 -9.266 1.00 97.56 98 SER A N 1
ATOM 784 C CA . SER A 1 98 ? 5.933 1.375 -9.143 1.00 97.56 98 SER A CA 1
ATOM 785 C C . SER A 1 98 ? 6.475 1.601 -7.725 1.00 97.56 98 SER A C 1
ATOM 787 O O . SER A 1 98 ? 7.442 0.934 -7.364 1.00 97.56 98 SER A O 1
ATOM 789 N N . VAL A 1 99 ? 5.820 2.439 -6.908 1.00 98.38 99 VAL A N 1
ATOM 790 C CA . VAL A 1 99 ? 6.217 2.750 -5.518 1.00 98.38 99 VAL A CA 1
ATOM 791 C C . VAL A 1 99 ? 5.256 2.215 -4.452 1.00 98.38 99 VAL A C 1
ATOM 793 O O . VAL A 1 99 ? 5.610 2.193 -3.273 1.00 98.38 99 VAL A O 1
ATOM 796 N N . GLN A 1 100 ? 4.044 1.798 -4.835 1.00 98.62 100 GLN A N 1
ATOM 797 C CA . GLN A 1 100 ? 3.000 1.413 -3.880 1.00 98.62 100 GLN A CA 1
ATOM 798 C C . GLN A 1 100 ? 3.425 0.308 -2.895 1.00 98.62 100 GLN A C 1
ATOM 800 O O . GLN A 1 100 ? 3.122 0.462 -1.715 1.00 98.62 100 GLN A O 1
ATOM 805 N N . PRO A 1 101 ? 4.173 -0.747 -3.286 1.00 98.75 101 PRO A N 1
ATOM 806 C CA . PRO A 1 101 ? 4.602 -1.766 -2.328 1.00 98.75 101 PRO A CA 1
ATOM 807 C C . PRO A 1 101 ? 5.462 -1.209 -1.189 1.00 98.75 101 PRO A C 1
ATOM 809 O O . PRO A 1 101 ? 5.318 -1.636 -0.047 1.00 98.75 101 PRO A O 1
ATOM 812 N N . ALA A 1 102 ? 6.329 -0.230 -1.464 1.00 98.81 102 ALA A N 1
ATOM 813 C CA . ALA A 1 102 ? 7.080 0.445 -0.411 1.00 98.81 102 ALA A CA 1
ATOM 814 C C . ALA A 1 102 ? 6.157 1.278 0.492 1.00 98.81 102 ALA A C 1
ATOM 816 O O . ALA A 1 102 ? 6.294 1.231 1.708 1.00 98.81 102 ALA A O 1
ATOM 817 N N . ILE A 1 103 ? 5.190 2.005 -0.076 1.00 98.88 103 ILE A N 1
ATOM 818 C CA . ILE A 1 103 ? 4.212 2.789 0.701 1.00 98.88 103 ILE A CA 1
ATOM 819 C C . ILE A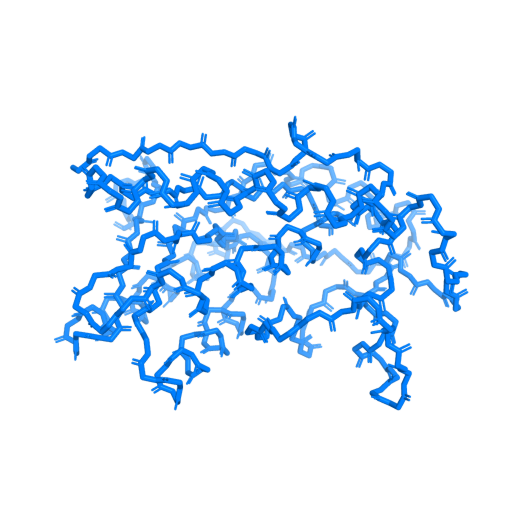 1 103 ? 3.400 1.881 1.634 1.00 98.88 103 ILE A C 1
ATOM 821 O O . ILE A 1 103 ? 3.262 2.178 2.823 1.00 98.88 103 ILE A O 1
ATOM 825 N N . ASP A 1 104 ? 2.908 0.760 1.116 1.00 98.81 104 ASP A N 1
ATOM 826 C CA . ASP A 1 104 ? 2.161 -0.243 1.875 1.00 98.81 104 ASP A CA 1
ATOM 827 C C . ASP A 1 104 ? 3.053 -0.889 2.951 1.00 98.81 104 ASP A C 1
ATOM 829 O O . ASP A 1 104 ? 2.616 -1.045 4.088 1.00 98.81 104 ASP A O 1
ATOM 833 N N . TYR A 1 105 ? 4.335 -1.152 2.657 1.00 98.81 105 TYR A N 1
ATOM 834 C CA . TYR A 1 105 ? 5.320 -1.613 3.646 1.00 98.81 105 TYR A CA 1
ATOM 835 C C . TYR A 1 105 ? 5.435 -0.659 4.843 1.00 98.81 105 TYR A C 1
ATOM 837 O O . TYR A 1 105 ? 5.244 -1.088 5.981 1.00 98.81 105 TYR A O 1
ATOM 845 N N . PHE A 1 106 ? 5.663 0.635 4.594 1.00 98.75 106 PHE A N 1
ATOM 846 C CA . PHE A 1 106 ? 5.699 1.661 5.643 1.00 98.75 106 PHE A CA 1
ATOM 847 C C . PHE A 1 106 ? 4.389 1.728 6.437 1.00 98.75 106 PHE A C 1
ATOM 849 O O . PHE A 1 106 ? 4.389 1.814 7.668 1.00 98.75 106 PHE A O 1
ATOM 856 N N . THR A 1 107 ? 3.266 1.700 5.723 1.00 98.69 107 THR A N 1
ATOM 857 C CA . THR A 1 107 ? 1.926 1.817 6.303 1.00 98.69 107 THR A CA 1
ATOM 858 C C . THR A 1 107 ? 1.627 0.647 7.228 1.00 98.69 107 THR A C 1
ATOM 860 O O . THR A 1 107 ? 1.158 0.840 8.349 1.00 98.69 107 THR A O 1
ATOM 863 N N . TYR A 1 108 ? 1.910 -0.574 6.785 1.00 98.56 108 TYR A N 1
ATOM 864 C CA . TYR A 1 108 ? 1.561 -1.781 7.518 1.00 98.56 108 TYR A CA 1
ATOM 865 C C . TYR A 1 108 ? 2.541 -2.093 8.643 1.00 98.56 108 TYR A C 1
ATOM 867 O O . TYR A 1 108 ? 2.094 -2.566 9.686 1.00 98.56 108 TYR A O 1
ATOM 875 N N . SER A 1 109 ? 3.827 -1.744 8.513 1.00 98.06 109 SER A N 1
ATOM 876 C CA . SER A 1 109 ? 4.741 -1.777 9.662 1.00 98.06 109 SER A CA 1
ATOM 877 C C . SER A 1 109 ? 4.300 -0.786 10.746 1.00 98.06 109 SER A C 1
ATOM 879 O O . SER A 1 109 ? 4.268 -1.121 11.926 1.00 98.06 109 SER A O 1
ATOM 881 N N . ALA A 1 110 ? 3.880 0.428 10.360 1.00 98.00 110 ALA A N 1
ATOM 882 C CA . ALA A 1 110 ? 3.364 1.412 11.312 1.00 98.00 110 ALA A CA 1
ATOM 883 C C . ALA A 1 110 ? 2.019 0.975 11.921 1.00 98.00 110 ALA A C 1
ATOM 885 O O . ALA A 1 110 ? 1.787 1.171 13.112 1.00 98.00 110 ALA A O 1
ATOM 886 N N . SER A 1 111 ? 1.148 0.338 11.136 1.00 98.00 111 SER A N 1
ATOM 887 C CA . SER A 1 111 ? -0.137 -0.180 11.621 1.00 98.00 111 SER A CA 1
ATOM 888 C C . SER A 1 111 ? 0.054 -1.216 12.728 1.00 98.00 111 SER A C 1
ATOM 890 O O . SER A 1 111 ? -0.645 -1.150 13.731 1.00 98.00 111 SER A O 1
ATOM 892 N N . ILE A 1 112 ? 1.039 -2.114 12.606 1.00 97.06 112 ILE A N 1
ATOM 893 C CA . ILE A 1 112 ? 1.358 -3.092 13.661 1.00 97.06 112 ILE A CA 1
ATOM 894 C C . ILE A 1 112 ? 1.753 -2.393 14.972 1.00 97.06 112 ILE A C 1
ATOM 896 O O . ILE A 1 112 ? 1.322 -2.804 16.049 1.00 97.06 112 ILE A O 1
ATOM 900 N N . SER A 1 113 ? 2.535 -1.316 14.897 1.00 95.88 113 SER A N 1
ATOM 901 C CA . SER A 1 113 ? 2.990 -0.581 16.083 1.00 95.88 113 SER A CA 1
ATOM 902 C C . SER A 1 113 ? 1.878 0.251 16.739 1.00 95.88 113 SER A C 1
ATOM 904 O O . SER A 1 113 ? 1.758 0.283 17.972 1.00 95.88 113 SER A O 1
ATOM 906 N N . PHE A 1 114 ? 1.056 0.926 15.930 1.00 96.50 114 PHE A N 1
ATOM 907 C CA . PHE A 1 114 ? 0.157 1.986 16.401 1.00 96.50 114 PHE A CA 1
ATOM 908 C C . PHE A 1 114 ? -1.328 1.612 16.426 1.00 96.50 114 PHE A C 1
ATOM 910 O O . PHE A 1 114 ? -2.059 2.186 17.232 1.00 96.50 114 PHE A O 1
ATOM 917 N N . ASN A 1 115 ? -1.795 0.655 15.621 1.00 96.38 115 ASN A N 1
ATOM 918 C CA . ASN A 1 115 ? -3.201 0.254 15.666 1.00 96.38 115 ASN A CA 1
ATOM 919 C C . ASN A 1 115 ? -3.446 -0.663 16.865 1.00 96.38 115 ASN A C 1
ATOM 921 O O . ASN A 1 115 ? -2.689 -1.598 17.129 1.00 96.38 115 ASN A O 1
ATOM 925 N N . LYS A 1 116 ? -4.514 -0.377 17.611 1.00 90.81 116 LYS A N 1
ATOM 926 C CA . LYS A 1 116 ? -4.969 -1.182 18.751 1.00 90.81 116 LYS A CA 1
ATOM 927 C C . LYS A 1 116 ? -6.300 -1.846 18.406 1.00 90.81 116 LYS A C 1
ATOM 929 O O . LYS A 1 116 ? -6.832 -1.640 17.318 1.00 90.81 116 LYS A O 1
ATOM 934 N N . ARG A 1 117 ? -6.820 -2.678 19.312 1.00 85.25 117 ARG A N 1
ATOM 935 C CA . ARG A 1 117 ? -8.099 -3.384 19.112 1.00 85.25 117 ARG A CA 1
ATOM 936 C C . ARG A 1 117 ? -9.298 -2.459 19.007 1.00 85.25 117 ARG A C 1
ATOM 938 O O . ARG A 1 117 ? -10.251 -2.829 18.343 1.00 85.25 117 ARG A O 1
ATOM 945 N N . ASP A 1 118 ? -9.232 -1.291 19.637 1.00 84.62 118 ASP A N 1
ATOM 946 C CA . ASP A 1 118 ? -10.407 -0.434 19.806 1.00 84.62 118 ASP A CA 1
ATOM 947 C C . ASP A 1 118 ? -10.485 0.675 18.748 1.00 84.62 118 ASP A C 1
ATOM 949 O O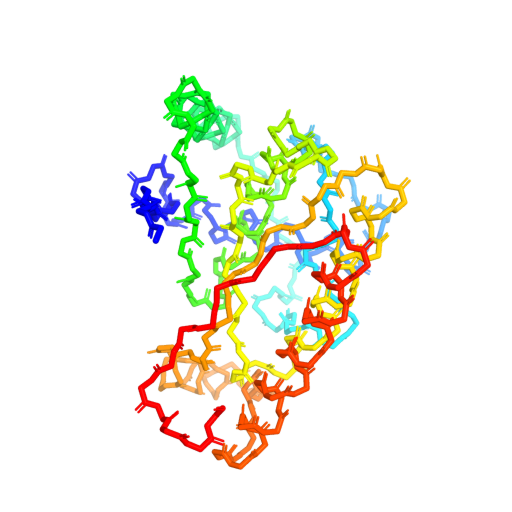 . ASP A 1 118 ? -11.574 1.097 18.368 1.00 84.62 118 ASP A O 1
ATOM 953 N N . VAL A 1 119 ? -9.337 1.146 18.245 1.00 86.00 119 VAL A N 1
ATOM 954 C CA . VAL A 1 119 ? -9.271 2.181 17.205 1.00 86.00 119 VAL A CA 1
ATOM 955 C C . VAL A 1 119 ? -7.972 2.063 16.393 1.00 86.00 119 VAL A C 1
ATOM 957 O O . VAL A 1 119 ? -6.902 1.839 16.979 1.00 86.00 119 VAL A O 1
ATOM 960 N N . PRO A 1 120 ? -8.007 2.225 15.056 1.00 94.69 120 PRO A N 1
ATOM 961 C CA . PRO A 1 120 ? -6.799 2.313 14.257 1.00 94.69 120 PRO A CA 1
ATOM 962 C C . PRO A 1 120 ? -6.300 3.761 14.234 1.00 94.69 120 PRO A C 1
ATOM 964 O O . PRO A 1 120 ? -7.074 4.705 14.069 1.00 94.69 120 PRO A O 1
ATOM 967 N N . ILE A 1 121 ? -4.988 3.940 14.372 1.00 97.00 121 ILE A N 1
ATOM 968 C CA . ILE A 1 121 ? -4.339 5.242 14.189 1.00 97.00 121 ILE A CA 1
ATOM 969 C C . ILE A 1 121 ? -3.888 5.398 12.742 1.00 97.00 121 ILE A C 1
ATOM 971 O O . ILE A 1 121 ? -4.020 6.475 12.179 1.00 97.00 121 ILE A O 1
ATOM 975 N N . VAL A 1 122 ? -3.376 4.337 12.124 1.00 98.38 122 VAL A N 1
ATOM 976 C CA . VAL A 1 122 ? -2.832 4.351 10.767 1.00 98.38 122 VAL A CA 1
ATOM 977 C C . VAL A 1 122 ? -3.843 3.747 9.799 1.00 98.38 122 VAL A C 1
ATOM 979 O O . VAL A 1 122 ? -4.332 2.634 10.008 1.00 98.38 122 VAL A O 1
ATOM 982 N N . PHE A 1 123 ? -4.124 4.490 8.728 1.00 98.69 123 PHE A N 1
ATOM 983 C CA . PHE A 1 123 ? -4.992 4.084 7.631 1.00 98.69 123 PHE A CA 1
ATOM 984 C C . PHE A 1 123 ? -4.199 3.991 6.330 1.00 98.69 123 PHE A C 1
ATOM 986 O O . PHE A 1 123 ? -3.599 4.978 5.899 1.00 98.69 1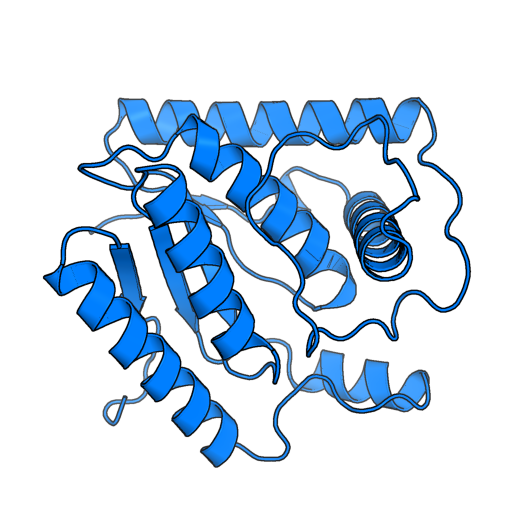23 PHE A O 1
ATOM 993 N N . GLY A 1 124 ? -4.234 2.827 5.682 1.00 98.56 124 GLY A N 1
ATOM 994 C CA . GLY A 1 124 ? -3.701 2.643 4.330 1.00 98.56 124 GLY A CA 1
ATOM 995 C C . GLY A 1 124 ? -4.738 2.934 3.255 1.00 98.56 124 GLY A C 1
ATOM 996 O O . GLY A 1 124 ? -5.931 2.765 3.488 1.00 98.56 124 GLY A O 1
ATOM 997 N N . THR A 1 125 ? -4.310 3.350 2.065 1.00 98.81 125 THR A N 1
ATOM 998 C CA . THR A 1 125 ? -5.226 3.602 0.943 1.00 98.81 125 THR A CA 1
ATOM 999 C C . THR A 1 125 ? -5.182 2.458 -0.070 1.00 98.81 125 THR A C 1
ATOM 1001 O O . THR A 1 125 ? -4.132 2.167 -0.637 1.00 98.81 125 THR A O 1
ATOM 1004 N N . ILE A 1 126 ? -6.334 1.852 -0.361 1.00 98.81 126 ILE A N 1
ATOM 1005 C CA . ILE A 1 126 ? -6.508 0.875 -1.443 1.00 98.81 126 ILE A CA 1
ATOM 1006 C C . ILE A 1 126 ? -7.191 1.549 -2.632 1.00 98.81 126 ILE A C 1
ATOM 1008 O O . ILE A 1 126 ? -8.149 2.308 -2.477 1.00 98.81 126 ILE A O 1
ATOM 1012 N N . GLN A 1 127 ? -6.686 1.258 -3.831 1.00 98.81 127 GLN A N 1
ATOM 1013 C CA . GLN A 1 127 ? -7.191 1.796 -5.089 1.00 98.81 127 GLN A CA 1
ATOM 1014 C C . GLN A 1 127 ? -7.892 0.687 -5.887 1.00 98.81 127 GLN A C 1
ATOM 1016 O O . GLN A 1 127 ? -7.222 -0.146 -6.492 1.00 98.81 127 GLN A O 1
ATOM 1021 N N . ALA A 1 128 ? -9.223 0.703 -5.904 1.00 98.75 128 ALA A N 1
ATOM 1022 C CA . ALA A 1 128 ? -10.084 -0.328 -6.492 1.00 98.75 128 ALA A CA 1
ATOM 1023 C C . ALA A 1 128 ? -10.053 -0.410 -8.030 1.00 98.75 128 ALA A C 1
ATOM 1025 O O . ALA A 1 128 ? -10.664 -1.286 -8.620 1.00 98.75 128 ALA A O 1
ATOM 1026 N N . TYR A 1 129 ? -9.359 0.501 -8.712 1.00 98.50 129 TYR A N 1
ATOM 1027 C CA . TYR A 1 129 ? -9.069 0.367 -10.140 1.00 98.50 129 TYR A CA 1
ATOM 1028 C C . TYR A 1 129 ? -8.011 -0.704 -10.433 1.00 98.50 129 TYR A C 1
ATOM 1030 O O . TYR A 1 129 ? -7.899 -1.109 -11.587 1.00 98.50 129 TYR A O 1
ATOM 1038 N N . LEU A 1 130 ? -7.230 -1.134 -9.432 1.00 98.50 130 LEU A N 1
ATOM 1039 C CA . LEU A 1 130 ? -6.239 -2.202 -9.563 1.00 98.50 130 LEU A CA 1
ATOM 1040 C C . LEU A 1 130 ? -6.920 -3.557 -9.411 1.00 98.50 130 LEU A C 1
ATOM 1042 O O . LEU A 1 130 ? -7.643 -3.778 -8.444 1.00 98.50 130 LEU A O 1
ATOM 1046 N N . LYS A 1 131 ? -6.591 -4.486 -10.308 1.00 98.38 131 LYS A N 1
ATOM 1047 C CA . LYS A 1 131 ? -7.137 -5.851 -10.309 1.00 98.38 131 LYS A CA 1
ATOM 1048 C C . LYS A 1 131 ? -6.831 -6.642 -9.031 1.00 98.38 131 LYS A C 1
ATOM 1050 O O . LYS A 1 131 ? -7.525 -7.608 -8.751 1.00 98.38 131 LYS A O 1
ATOM 1055 N N . ASP A 1 132 ? -5.807 -6.238 -8.279 1.00 98.19 132 ASP A N 1
ATOM 1056 C CA . ASP A 1 132 ? -5.368 -6.897 -7.044 1.00 98.19 132 ASP A CA 1
ATOM 1057 C C . ASP A 1 132 ? -5.994 -6.313 -5.764 1.00 98.19 132 ASP A C 1
ATOM 1059 O O . ASP A 1 132 ? -5.693 -6.764 -4.658 1.00 98.19 132 ASP A O 1
ATOM 1063 N N . ALA A 1 133 ? -6.831 -5.276 -5.882 1.00 98.62 133 ALA A N 1
ATOM 1064 C CA . ALA A 1 133 ? -7.299 -4.498 -4.739 1.00 98.62 133 ALA A CA 1
ATOM 1065 C C . ALA A 1 133 ? -8.119 -5.330 -3.745 1.00 98.62 133 ALA A C 1
ATOM 1067 O O . ALA A 1 133 ? -7.877 -5.241 -2.541 1.00 98.62 133 ALA A O 1
ATOM 1068 N N . GLU A 1 134 ? -9.043 -6.153 -4.240 1.00 98.50 134 GLU A N 1
ATOM 1069 C CA . GLU A 1 134 ? -9.896 -6.999 -3.403 1.00 98.50 134 GLU A CA 1
ATOM 1070 C C . GLU A 1 134 ? -9.073 -8.030 -2.621 1.00 98.50 134 GLU A C 1
ATOM 1072 O O . GLU A 1 134 ? -9.194 -8.124 -1.399 1.00 98.50 134 GLU A O 1
ATOM 1077 N N . GLU A 1 135 ? -8.144 -8.724 -3.289 1.00 98.56 135 GLU A N 1
ATOM 1078 C CA . GLU A 1 135 ? -7.265 -9.698 -2.634 1.00 98.56 135 GLU A CA 1
ATOM 1079 C C . GLU A 1 135 ? -6.381 -9.025 -1.569 1.00 98.56 135 GLU A C 1
ATOM 1081 O O . GLU A 1 135 ? -6.181 -9.578 -0.484 1.00 98.56 135 GLU A O 1
ATOM 1086 N N . ARG A 1 136 ? -5.896 -7.799 -1.830 1.00 98.56 136 ARG A N 1
ATOM 1087 C CA . ARG A 1 136 ? -5.111 -7.032 -0.847 1.00 98.56 136 ARG A CA 1
ATOM 1088 C C . ARG A 1 136 ? -5.949 -6.632 0.365 1.00 98.56 136 ARG A C 1
ATOM 1090 O O . ARG A 1 136 ? -5.458 -6.766 1.485 1.00 98.56 136 ARG A O 1
ATOM 1097 N N . VAL A 1 137 ? -7.193 -6.186 0.170 1.00 98.81 137 VAL A N 1
ATOM 1098 C CA . VAL A 1 137 ? -8.126 -5.842 1.263 1.00 98.81 137 VAL A CA 1
ATOM 1099 C C . VAL A 1 137 ? -8.386 -7.050 2.158 1.00 98.81 137 VAL A C 1
ATOM 1101 O O . VAL A 1 137 ? -8.293 -6.934 3.381 1.00 98.81 137 VAL A O 1
ATOM 1104 N N . VAL A 1 138 ? -8.658 -8.213 1.563 1.00 98.69 138 VAL A N 1
ATOM 1105 C CA . VAL A 1 138 ? -8.903 -9.447 2.317 1.00 98.69 138 VAL A CA 1
ATOM 1106 C C . VAL A 1 138 ? -7.655 -9.853 3.101 1.00 98.69 138 VAL A C 1
ATOM 1108 O O . VAL A 1 138 ? -7.721 -9.970 4.327 1.00 98.69 138 VAL A O 1
ATOM 1111 N N . LYS A 1 139 ? -6.495 -9.976 2.437 1.00 98.50 139 LYS A N 1
ATOM 1112 C CA . LYS A 1 139 ? -5.254 -10.432 3.089 1.00 98.50 139 LYS A CA 1
ATOM 1113 C C . LYS A 1 139 ? -4.817 -9.519 4.234 1.00 98.50 139 LYS A C 1
ATOM 1115 O O . LYS A 1 139 ? -4.393 -10.021 5.276 1.00 98.50 139 LYS A O 1
ATOM 1120 N N . VAL A 1 140 ? -4.911 -8.196 4.074 1.00 98.38 140 VAL A N 1
ATOM 1121 C CA . VAL A 1 140 ? -4.506 -7.265 5.140 1.00 98.38 140 VAL A CA 1
ATOM 1122 C C . VAL A 1 140 ? -5.479 -7.291 6.321 1.00 98.38 140 VAL A C 1
ATOM 1124 O O . VAL A 1 140 ? -5.038 -7.270 7.468 1.00 98.38 140 VAL A O 1
ATOM 1127 N N . ALA A 1 141 ? -6.788 -7.390 6.069 1.00 98.31 141 ALA A N 1
ATOM 1128 C CA . ALA A 1 141 ? -7.786 -7.454 7.134 1.00 98.31 141 ALA A CA 1
ATOM 1129 C C . ALA A 1 141 ? -7.684 -8.760 7.939 1.00 98.31 141 ALA A C 1
ATOM 1131 O O . ALA A 1 141 ? -7.739 -8.732 9.166 1.00 98.31 141 ALA A O 1
ATOM 1132 N N . GLU A 1 142 ? -7.489 -9.896 7.267 1.00 98.12 142 GLU A N 1
ATOM 1133 C CA . GLU A 1 142 ? -7.304 -11.193 7.927 1.00 98.12 142 GLU A CA 1
ATOM 1134 C C . GLU A 1 142 ? -5.997 -11.262 8.726 1.00 98.12 142 GLU A C 1
ATOM 1136 O O . GLU A 1 142 ? -5.956 -11.835 9.816 1.00 98.12 142 GLU A O 1
ATOM 1141 N N . ASP A 1 143 ? -4.909 -10.678 8.212 1.00 98.50 143 ASP A N 1
ATOM 1142 C CA . ASP A 1 143 ? -3.647 -10.600 8.952 1.00 98.50 143 ASP A CA 1
ATOM 1143 C C . ASP A 1 143 ? -3.770 -9.702 10.193 1.00 98.50 143 ASP A C 1
ATOM 1145 O O . ASP A 1 143 ? -3.313 -10.088 11.271 1.00 98.50 143 ASP A O 1
ATOM 1149 N N . ALA A 1 144 ? -4.461 -8.562 10.085 1.00 97.88 144 ALA A N 1
ATOM 1150 C CA . ALA A 1 144 ? -4.760 -7.694 11.223 1.00 97.88 144 ALA A CA 1
ATOM 1151 C C . ALA A 1 144 ? -5.596 -8.411 12.300 1.00 97.88 144 ALA A C 1
ATOM 1153 O O . ALA A 1 144 ? -5.258 -8.349 13.485 1.00 97.88 144 ALA A O 1
ATOM 1154 N N . GLU A 1 145 ? -6.628 -9.162 11.899 1.00 96.50 145 GLU A N 1
ATOM 1155 C CA . GLU A 1 145 ? -7.440 -9.977 12.811 1.00 96.50 145 GLU A CA 1
ATOM 1156 C C . GLU A 1 145 ? -6.610 -11.048 13.522 1.00 96.50 145 GLU A C 1
ATOM 1158 O O . GLU A 1 145 ? -6.684 -11.164 14.747 1.00 96.50 145 GLU A O 1
ATOM 1163 N N . ARG A 1 146 ? -5.759 -11.786 12.791 1.00 97.31 146 ARG A N 1
ATOM 1164 C CA . ARG A 1 146 ? -4.846 -12.781 13.388 1.00 97.31 146 ARG A CA 1
ATOM 1165 C C . ARG A 1 146 ? -3.882 -12.157 14.393 1.00 97.31 146 ARG A C 1
ATOM 1167 O O . ARG A 1 146 ? -3.551 -12.785 15.397 1.00 97.31 146 ARG A O 1
ATOM 1174 N N . ARG A 1 147 ? -3.448 -10.921 14.143 1.00 96.62 147 ARG A N 1
ATOM 1175 C CA . ARG A 1 147 ? -2.599 -10.138 15.054 1.00 96.62 147 ARG A CA 1
ATOM 1176 C C . ARG A 1 147 ? -3.383 -9.502 16.204 1.00 96.62 147 ARG A C 1
ATOM 1178 O O . ARG A 1 147 ? -2.779 -9.004 17.150 1.00 96.62 147 ARG A O 1
ATOM 1185 N N . GLY A 1 148 ? -4.713 -9.523 16.150 1.00 96.12 148 GLY A N 1
ATOM 1186 C CA . GLY A 1 148 ? -5.580 -8.901 17.139 1.00 96.12 148 GLY A CA 1
ATOM 1187 C C . GLY A 1 148 ? -5.437 -7.381 17.184 1.00 96.12 148 GLY A C 1
ATOM 1188 O O . GLY A 1 148 ? -5.469 -6.824 18.280 1.00 96.12 148 GLY A O 1
ATOM 1189 N N . ILE A 1 149 ? -5.259 -6.733 16.028 1.00 96.19 149 ILE A N 1
ATOM 1190 C CA . ILE A 1 149 ? -5.244 -5.272 15.856 1.00 96.19 149 ILE A CA 1
ATOM 1191 C C . ILE A 1 149 ? -6.360 -4.850 14.894 1.00 96.19 149 ILE A C 1
ATOM 1193 O O . ILE A 1 149 ? -6.770 -5.634 14.041 1.00 96.19 149 ILE A O 1
ATOM 1197 N N . MET A 1 150 ? -6.845 -3.610 14.999 1.00 96.25 150 MET A N 1
ATOM 1198 C CA . MET A 1 150 ? -7.837 -3.097 14.054 1.00 96.25 150 MET A CA 1
ATOM 1199 C C . MET A 1 150 ? -7.181 -2.681 12.733 1.00 96.25 150 MET A C 1
ATOM 1201 O O . MET A 1 150 ? -6.202 -1.925 12.716 1.00 96.25 150 MET A O 1
ATOM 1205 N N . VAL A 1 151 ? -7.748 -3.127 11.613 1.00 97.94 151 VAL A N 1
ATOM 1206 C CA . VAL A 1 151 ? -7.334 -2.656 10.287 1.00 97.94 151 VAL A CA 1
ATOM 1207 C C . VAL A 1 151 ? -7.994 -1.308 9.973 1.00 97.94 151 VAL A C 1
ATOM 1209 O O . VAL A 1 151 ? -9.194 -1.138 10.169 1.00 97.94 151 VAL A O 1
ATOM 1212 N N . GLY A 1 152 ? -7.223 -0.334 9.490 1.00 98.06 152 GLY A N 1
ATOM 1213 C CA . GLY A 1 152 ? -7.735 0.953 9.010 1.00 98.06 152 GLY A CA 1
ATOM 1214 C C . GLY A 1 152 ? -7.468 1.102 7.518 1.00 98.06 152 GLY A C 1
ATOM 1215 O O . GLY A 1 152 ? -6.304 1.120 7.118 1.00 98.06 152 GLY A O 1
ATOM 1216 N N . LEU A 1 153 ? -8.511 1.221 6.691 1.00 98.56 153 LEU A N 1
ATOM 1217 C CA . LEU A 1 153 ? -8.361 1.418 5.244 1.00 98.56 153 LEU A CA 1
ATOM 1218 C C . LEU A 1 153 ? -9.166 2.612 4.725 1.00 98.56 153 LEU A C 1
ATOM 1220 O O . LEU A 1 153 ? -10.283 2.873 5.152 1.00 98.56 153 LEU A O 1
ATOM 1224 N N . LYS A 1 154 ? -8.622 3.313 3.736 1.00 98.62 154 LYS A N 1
ATOM 1225 C CA . LYS A 1 154 ? -9.355 4.214 2.846 1.00 98.62 154 LYS A CA 1
ATOM 1226 C C . LYS A 1 154 ? -9.526 3.524 1.503 1.00 98.62 154 LYS A C 1
ATOM 1228 O O . LYS A 1 154 ? -8.541 3.116 0.894 1.00 98.62 154 LYS A O 1
ATOM 1233 N N . LEU A 1 155 ? -10.757 3.456 1.016 1.00 98.81 155 LEU A N 1
ATOM 1234 C CA . LEU A 1 155 ? -11.060 2.957 -0.318 1.00 98.81 155 LEU A CA 1
ATOM 1235 C C . LEU A 1 155 ? -11.264 4.133 -1.269 1.00 98.81 155 LEU A C 1
ATOM 1237 O O . LEU A 1 155 ? -12.087 5.017 -1.018 1.00 98.81 155 LEU A O 1
ATOM 1241 N N . VAL A 1 156 ? -10.529 4.125 -2.378 1.00 98.75 156 VAL A N 1
ATOM 1242 C CA . VAL A 1 156 ? -10.725 5.012 -3.535 1.00 98.75 156 VAL A CA 1
ATOM 1243 C C . VAL A 1 156 ? -10.842 4.165 -4.795 1.00 98.75 156 VAL A C 1
ATOM 1245 O O . VAL A 1 156 ? -10.384 3.028 -4.820 1.00 98.75 156 VAL A O 1
ATOM 1248 N N . ARG A 1 157 ? -11.368 4.724 -5.889 1.00 98.31 157 ARG A N 1
ATOM 1249 C CA . ARG A 1 157 ? -11.216 4.081 -7.206 1.00 98.31 157 ARG A CA 1
ATOM 1250 C C . ARG A 1 157 ? -9.761 4.137 -7.667 1.00 98.31 157 ARG A C 1
ATOM 1252 O O . ARG A 1 157 ? -9.144 3.108 -7.877 1.00 98.31 157 ARG A O 1
ATOM 1259 N N . GLY A 1 158 ? -9.175 5.326 -7.736 1.00 96.88 158 GLY A N 1
ATOM 1260 C CA . GLY A 1 158 ? -7.774 5.512 -8.120 1.00 96.88 158 GLY A CA 1
ATOM 1261 C C . GLY A 1 158 ? -7.584 6.792 -8.924 1.00 96.88 158 GLY A C 1
ATOM 1262 O O . GLY A 1 158 ? -8.548 7.344 -9.452 1.00 96.88 158 GLY A O 1
ATOM 1263 N N . ALA A 1 159 ? -6.344 7.277 -8.997 1.00 96.44 159 ALA A N 1
ATOM 1264 C CA . ALA A 1 159 ? -6.021 8.559 -9.638 1.00 96.44 159 ALA A CA 1
ATOM 1265 C C . ALA A 1 159 ? -5.014 8.446 -10.798 1.00 96.44 159 ALA A C 1
ATOM 1267 O O . ALA A 1 159 ? -4.784 9.423 -11.508 1.00 96.44 159 ALA A O 1
ATOM 1268 N N . TYR A 1 160 ? -4.419 7.268 -11.020 1.00 96.44 160 TYR A N 1
ATOM 1269 C CA . TYR A 1 160 ? -3.260 7.105 -11.909 1.00 96.44 160 TYR A CA 1
ATOM 1270 C C . TYR A 1 160 ? -3.528 6.232 -13.152 1.00 96.44 160 TYR A C 1
ATOM 1272 O O . TYR A 1 160 ? -2.582 5.826 -13.822 1.00 96.44 160 TYR A O 1
ATOM 1280 N N . ILE A 1 161 ? -4.800 6.004 -13.519 1.00 95.62 161 ILE A N 1
ATOM 1281 C CA . ILE A 1 161 ? -5.269 5.159 -14.650 1.00 95.62 161 ILE A CA 1
ATOM 1282 C C . ILE A 1 161 ? -4.407 5.322 -15.917 1.00 95.62 161 ILE A C 1
ATOM 1284 O O . ILE A 1 161 ? -3.850 4.351 -16.436 1.00 95.62 161 ILE A O 1
ATOM 1288 N N . SER A 1 162 ? -4.251 6.559 -16.400 1.00 96.00 162 SER A N 1
ATOM 1289 C CA . SER A 1 162 ? -3.511 6.851 -17.635 1.00 96.00 162 SER A CA 1
ATOM 1290 C C . SER A 1 162 ? -2.014 6.568 -17.519 1.00 96.00 162 SER A C 1
ATOM 1292 O O . SER A 1 162 ? -1.384 6.194 -18.507 1.00 96.00 162 SER A O 1
ATOM 1294 N N . ARG A 1 163 ? -1.428 6.765 -16.332 1.00 96.50 163 ARG A N 1
ATOM 1295 C CA . ARG A 1 163 ? -0.009 6.487 -16.077 1.00 96.50 163 ARG A CA 1
ATOM 1296 C C . ARG A 1 163 ? 0.242 4.984 -16.078 1.00 96.50 163 ARG A C 1
ATOM 1298 O O . ARG A 1 163 ? 1.157 4.537 -16.761 1.00 96.50 163 ARG A O 1
ATOM 1305 N N . GLU A 1 164 ? -0.591 4.230 -15.365 1.00 97.38 164 GLU A N 1
ATOM 1306 C CA . GLU A 1 164 ? -0.462 2.774 -15.261 1.00 97.38 164 GLU A CA 1
ATOM 1307 C C . GLU A 1 164 ? -0.632 2.088 -16.614 1.00 97.38 164 GLU A C 1
ATOM 1309 O O . GLU A 1 164 ? 0.196 1.266 -16.999 1.00 97.38 164 GLU A O 1
ATOM 1314 N N . THR A 1 165 ? -1.648 2.498 -17.378 1.00 95.06 165 THR A N 1
ATOM 1315 C CA . THR A 1 165 ? -1.904 1.949 -18.717 1.00 95.06 165 THR A CA 1
ATOM 1316 C C . THR A 1 165 ? -0.712 2.187 -19.645 1.00 95.06 165 THR A C 1
ATOM 1318 O O . THR A 1 165 ? -0.216 1.253 -20.270 1.00 95.06 165 THR A O 1
ATOM 1321 N N . LYS A 1 166 ? -0.193 3.425 -19.697 1.00 96.81 166 LYS A N 1
ATOM 1322 C CA . LYS A 1 166 ? 0.971 3.770 -20.531 1.00 96.81 166 LYS A CA 1
ATOM 1323 C C . LYS A 1 166 ? 2.216 2.977 -20.137 1.00 96.81 166 LYS A C 1
ATOM 1325 O O . LYS A 1 166 ? 2.939 2.512 -21.015 1.00 96.81 166 LYS A O 1
ATOM 1330 N N . LEU A 1 167 ? 2.462 2.821 -18.836 1.00 96.31 167 LEU A N 1
ATOM 1331 C CA . LEU A 1 167 ? 3.613 2.081 -18.331 1.00 96.31 167 LEU A CA 1
ATOM 1332 C C . LEU A 1 167 ? 3.529 0.598 -18.706 1.00 96.31 167 LEU A C 1
ATOM 1334 O O . LEU A 1 167 ? 4.478 0.074 -19.287 1.00 96.31 167 LEU A O 1
ATOM 1338 N N . ALA A 1 168 ? 2.392 -0.054 -18.451 1.00 96.19 168 ALA A N 1
ATOM 1339 C CA . ALA A 1 168 ? 2.184 -1.456 -18.807 1.00 96.19 168 ALA A CA 1
ATOM 1340 C C . ALA A 1 168 ? 2.383 -1.685 -20.315 1.00 96.19 168 ALA A C 1
ATOM 1342 O O . ALA A 1 168 ? 3.157 -2.560 -20.707 1.00 96.19 168 ALA A O 1
ATOM 1343 N N . SER A 1 169 ? 1.806 -0.822 -21.163 1.00 96.38 169 SER A N 1
ATOM 1344 C CA . SER A 1 169 ? 2.007 -0.881 -22.616 1.00 96.38 169 SER A CA 1
ATOM 1345 C C . SER A 1 169 ? 3.469 -0.689 -23.028 1.00 96.38 169 SER A C 1
ATOM 1347 O O . SER A 1 169 ? 3.963 -1.459 -23.848 1.00 96.38 169 SER A O 1
ATOM 1349 N N . SER A 1 170 ? 4.195 0.280 -22.450 1.00 96.69 170 SER A N 1
ATOM 1350 C CA . SER A 1 170 ? 5.622 0.486 -22.769 1.00 96.69 170 SER A CA 1
ATOM 1351 C C . SER A 1 170 ? 6.502 -0.706 -22.398 1.00 96.69 170 SER A C 1
ATOM 1353 O O . SER A 1 170 ? 7.537 -0.935 -23.017 1.00 96.69 170 SER A O 1
ATOM 1355 N N . LEU A 1 171 ? 6.074 -1.480 -21.402 1.00 94.75 171 LEU A N 1
ATOM 1356 C CA . LEU A 1 171 ? 6.759 -2.680 -20.956 1.00 94.75 171 LEU A CA 1
ATOM 1357 C C . LEU A 1 171 ? 6.269 -3.930 -21.701 1.00 94.75 171 LEU A C 1
ATOM 1359 O O . LEU A 1 171 ? 6.863 -4.988 -21.518 1.00 94.75 171 LEU A O 1
ATOM 1363 N N . GLN A 1 172 ? 5.238 -3.841 -22.549 1.00 95.94 172 GLN A N 1
ATOM 1364 C CA . GLN A 1 172 ? 4.566 -5.003 -23.149 1.00 95.94 172 GLN A CA 1
ATOM 1365 C C . GLN A 1 172 ? 4.064 -5.988 -22.076 1.00 95.94 172 GLN A C 1
ATOM 1367 O O . GLN A 1 172 ? 4.240 -7.197 -22.185 1.00 95.94 172 GLN A O 1
ATOM 1372 N N . ALA A 1 173 ? 3.507 -5.450 -20.990 1.00 95.44 173 ALA A N 1
ATOM 1373 C CA . ALA A 1 173 ? 2.919 -6.211 -19.894 1.00 95.44 173 ALA A CA 1
ATOM 1374 C C . ALA A 1 173 ? 1.400 -6.012 -19.849 1.00 95.44 173 ALA A C 1
ATOM 1376 O O . ALA A 1 173 ? 0.881 -5.003 -20.336 1.00 95.44 173 ALA A O 1
ATOM 1377 N N . ASP A 1 174 ? 0.699 -6.945 -19.206 1.00 94.31 174 ASP A N 1
ATOM 1378 C CA . ASP A 1 174 ? -0.727 -6.794 -18.942 1.00 94.31 174 ASP A CA 1
ATOM 1379 C C . ASP A 1 174 ? -0.996 -5.589 -18.042 1.00 94.31 174 ASP A C 1
ATOM 1381 O O . ASP A 1 174 ? -0.280 -5.316 -17.073 1.00 94.31 174 ASP A O 1
ATOM 1385 N N . SER A 1 175 ? -2.065 -4.864 -18.365 1.00 95.44 175 SER A N 1
ATOM 1386 C CA . SER A 1 175 ? -2.483 -3.707 -17.583 1.00 95.44 175 SER A CA 1
ATOM 1387 C C . SER A 1 175 ? -2.874 -4.128 -16.158 1.00 95.44 175 SER A C 1
ATOM 1389 O O . SER A 1 175 ? -3.709 -5.035 -16.013 1.00 95.44 175 SER A O 1
ATOM 1391 N N . PRO A 1 176 ? -2.344 -3.463 -15.109 1.00 96.81 176 PRO A N 1
ATOM 1392 C CA . PRO A 1 176 ? -2.677 -3.780 -13.719 1.00 96.81 176 PRO A CA 1
ATOM 1393 C C . PRO A 1 176 ? -4.084 -3.308 -13.338 1.00 96.81 176 PRO A C 1
ATOM 1395 O O . PRO A 1 176 ? -4.593 -3.685 -12.285 1.00 96.81 176 PRO A O 1
ATOM 1398 N N . ILE A 1 177 ? -4.695 -2.456 -14.165 1.00 97.94 177 ILE A N 1
ATOM 1399 C CA . ILE A 1 177 ? -6.013 -1.888 -13.911 1.00 97.94 177 ILE A CA 1
ATOM 1400 C C . ILE A 1 177 ? -7.109 -2.708 -14.584 1.00 97.94 177 ILE A C 1
ATOM 1402 O O . ILE A 1 177 ? -6.861 -3.406 -15.572 1.00 97.94 177 ILE A O 1
ATOM 1406 N N . HIS A 1 178 ? -8.330 -2.596 -14.071 1.00 98.12 178 HIS A N 1
ATOM 1407 C CA . HIS A 1 178 ? -9.511 -3.171 -14.701 1.00 98.12 178 HIS A CA 1
ATOM 1408 C C . HIS A 1 178 ? -9.716 -2.670 -16.140 1.00 98.12 178 HIS A C 1
ATOM 1410 O O . HIS A 1 178 ? -9.366 -1.541 -16.486 1.00 98.12 178 HIS A O 1
ATOM 1416 N N . SER A 1 179 ? -10.310 -3.522 -16.978 1.00 95.81 179 SER A N 1
ATOM 1417 C CA . SER A 1 179 ? -10.508 -3.246 -18.406 1.00 95.81 179 SER A CA 1
ATOM 1418 C C . SER A 1 179 ? -11.582 -2.190 -18.661 1.00 95.81 179 SER A C 1
ATOM 1420 O O . SER A 1 179 ? -11.538 -1.505 -19.683 1.00 95.81 179 SER A O 1
ATOM 1422 N N . CYS A 1 180 ? -12.547 -2.046 -17.750 1.00 96.62 180 CYS A N 1
ATOM 1423 C CA . CYS A 1 180 ? -13.572 -1.020 -17.846 1.00 96.62 180 CYS A CA 1
ATOM 1424 C C . CYS A 1 180 ? -13.937 -0.403 -16.488 1.00 96.62 180 CYS A C 1
ATOM 1426 O O . CYS A 1 180 ? -13.608 -0.913 -15.415 1.00 96.62 180 CYS A O 1
ATOM 1428 N N . ILE A 1 181 ? -14.638 0.732 -16.548 1.00 96.81 181 ILE A N 1
ATOM 1429 C CA . ILE A 1 181 ? -15.084 1.469 -15.361 1.00 96.81 181 ILE A CA 1
ATOM 1430 C C . ILE A 1 181 ? -16.065 0.664 -14.500 1.00 96.81 181 ILE A C 1
ATOM 1432 O O . ILE A 1 181 ? -16.029 0.800 -13.279 1.00 96.81 181 ILE A O 1
ATOM 1436 N N . ARG A 1 182 ? -16.900 -0.187 -15.117 1.00 97.81 182 ARG A N 1
ATOM 1437 C CA . ARG A 1 182 ? -17.866 -1.030 -14.401 1.00 97.81 182 ARG A CA 1
ATOM 1438 C C . ARG A 1 182 ? -17.147 -1.996 -13.465 1.00 97.81 182 ARG A C 1
ATOM 1440 O O . ARG A 1 182 ? -17.454 -2.002 -12.285 1.00 97.81 182 ARG A O 1
ATOM 1447 N N . ASP A 1 183 ? -16.120 -2.683 -13.951 1.00 98.31 183 ASP A N 1
ATOM 1448 C CA . ASP A 1 183 ? -15.322 -3.602 -13.132 1.00 98.31 183 ASP A CA 1
ATOM 1449 C C . ASP A 1 183 ? -14.623 -2.866 -11.965 1.00 98.31 183 ASP A C 1
ATOM 1451 O O . ASP A 1 183 ? -14.505 -3.396 -10.867 1.00 98.31 183 ASP A O 1
ATOM 1455 N N . THR A 1 184 ? -14.200 -1.608 -12.165 1.00 98.44 184 THR A N 1
ATOM 1456 C CA . THR A 1 184 ? -13.666 -0.768 -11.069 1.00 98.44 184 THR A CA 1
ATOM 1457 C C . THR A 1 184 ? -14.742 -0.409 -10.039 1.00 98.44 184 THR A C 1
ATOM 1459 O O . THR A 1 184 ? -14.433 -0.227 -8.864 1.00 98.44 184 THR A O 1
ATOM 1462 N N . HIS A 1 185 ? -15.994 -0.220 -10.469 1.00 98.25 185 HIS A N 1
ATOM 1463 C CA . HIS A 1 185 ? -17.113 0.020 -9.553 1.00 98.25 185 HIS A CA 1
ATOM 1464 C C . HIS A 1 185 ? -17.425 -1.246 -8.762 1.00 98.25 185 HIS A C 1
ATOM 1466 O O . HIS A 1 185 ? -17.411 -1.188 -7.543 1.00 98.25 185 HIS A O 1
ATOM 1472 N N . GLU A 1 186 ? -17.561 -2.381 -9.444 1.00 98.44 186 GLU A N 1
ATOM 1473 C CA . GLU A 1 186 ? -17.784 -3.685 -8.816 1.00 98.44 186 GLU A CA 1
ATOM 1474 C C . GLU A 1 186 ? -16.687 -4.004 -7.788 1.00 98.44 186 GLU A C 1
ATOM 1476 O O . GLU A 1 186 ? -16.999 -4.333 -6.648 1.00 98.44 186 GLU A O 1
ATOM 1481 N N . CYS A 1 187 ? -15.406 -3.801 -8.124 1.00 98.69 187 CYS A N 1
ATOM 1482 C CA . CYS A 1 187 ? -14.313 -3.999 -7.169 1.00 98.69 187 CYS A CA 1
ATOM 1483 C C . CYS A 1 187 ? -14.390 -3.035 -5.970 1.00 98.69 187 CYS A C 1
ATOM 1485 O O . CYS A 1 187 ? -14.168 -3.448 -4.830 1.00 98.69 187 CYS A O 1
ATOM 1487 N N . TYR A 1 188 ? -14.724 -1.757 -6.195 1.00 98.81 188 TYR A N 1
ATOM 1488 C CA . TYR A 1 188 ? -14.878 -0.780 -5.111 1.00 98.81 188 TYR A CA 1
ATOM 1489 C C . TYR A 1 188 ? -15.997 -1.188 -4.151 1.00 98.81 188 TYR A C 1
ATOM 1491 O O . TYR A 1 188 ? -15.783 -1.195 -2.938 1.00 98.81 188 TYR A O 1
ATOM 1499 N N . ASP A 1 189 ? -17.155 -1.550 -4.697 1.00 98.56 189 ASP A N 1
ATOM 1500 C CA . ASP A 1 189 ? -18.353 -1.889 -3.936 1.00 98.56 189 ASP A CA 1
ATOM 1501 C C . ASP A 1 189 ? -18.142 -3.206 -3.164 1.00 98.56 189 ASP A C 1
ATOM 1503 O O . ASP A 1 189 ? -18.468 -3.277 -1.978 1.00 98.56 189 ASP A O 1
ATOM 1507 N N . SER A 1 190 ? -17.481 -4.206 -3.766 1.00 98.62 190 SER A N 1
ATOM 1508 C CA . SER A 1 190 ? -17.066 -5.442 -3.080 1.00 98.62 190 SER A CA 1
ATOM 1509 C C . SER A 1 190 ? -16.100 -5.169 -1.924 1.00 98.62 190 SER A C 1
ATOM 1511 O O . SER A 1 190 ? -16.316 -5.643 -0.805 1.00 98.62 190 SER A O 1
ATOM 1513 N N . CYS A 1 191 ? -15.061 -4.354 -2.147 1.00 98.75 191 CYS A N 1
ATOM 1514 C CA . CYS A 1 191 ? -14.123 -3.965 -1.090 1.00 98.75 191 CYS A CA 1
ATOM 1515 C C . CYS A 1 191 ? -14.832 -3.215 0.050 1.00 98.75 191 CYS A C 1
ATOM 1517 O O . CYS A 1 191 ? -14.520 -3.426 1.225 1.00 98.75 191 CYS A O 1
ATOM 1519 N N . ALA A 1 192 ? -15.774 -2.328 -0.288 1.00 98.69 192 ALA A N 1
ATOM 1520 C CA . ALA A 1 192 ? -16.544 -1.556 0.677 1.00 98.69 192 ALA A CA 1
ATOM 1521 C C . ALA A 1 192 ? -17.459 -2.459 1.508 1.00 98.69 192 ALA A C 1
ATOM 1523 O O . ALA A 1 192 ? -17.417 -2.379 2.734 1.00 98.69 192 ALA A O 1
ATOM 1524 N N . ALA A 1 193 ? -18.216 -3.352 0.867 1.00 98.56 193 ALA A N 1
ATOM 1525 C CA . ALA A 1 193 ? -19.075 -4.320 1.542 1.00 98.56 193 ALA A CA 1
ATOM 1526 C C . ALA A 1 193 ? -18.271 -5.189 2.520 1.00 98.56 193 ALA A C 1
ATOM 1528 O O . ALA A 1 193 ? -18.609 -5.259 3.703 1.00 98.56 193 ALA A O 1
ATOM 1529 N N . PHE A 1 194 ? -17.146 -5.752 2.067 1.00 98.81 194 PHE A N 1
ATOM 1530 C CA . PHE A 1 194 ? -16.260 -6.545 2.917 1.00 98.81 194 PHE A CA 1
ATOM 1531 C C . PHE A 1 194 ? -15.763 -5.751 4.134 1.00 98.81 194 PHE A C 1
ATOM 1533 O O . PHE A 1 194 ? -15.830 -6.221 5.270 1.00 98.81 194 PHE A O 1
ATOM 1540 N N . MET A 1 195 ? -15.293 -4.519 3.929 1.00 98.69 195 MET A N 1
ATOM 1541 C CA . MET A 1 195 ? -14.800 -3.693 5.031 1.00 98.69 195 MET A CA 1
ATOM 1542 C C . MET A 1 195 ? -15.911 -3.236 5.979 1.00 98.69 195 MET A C 1
ATOM 1544 O O . MET A 1 195 ? -15.665 -3.132 7.179 1.00 98.69 195 MET A O 1
ATOM 1548 N N . LEU A 1 196 ? -17.131 -3.006 5.491 1.00 98.56 196 LEU A N 1
ATOM 1549 C CA . LEU A 1 196 ? -18.289 -2.710 6.336 1.00 98.56 196 LEU A CA 1
ATOM 1550 C C . LEU A 1 196 ? -18.657 -3.902 7.227 1.00 98.56 196 LEU A C 1
ATOM 1552 O O . LEU A 1 196 ? -18.994 -3.700 8.393 1.00 98.56 196 LEU A O 1
ATOM 1556 N N . GLU A 1 197 ? -18.513 -5.140 6.746 1.00 98.38 197 GLU A N 1
ATOM 1557 C CA . GLU A 1 197 ? -18.653 -6.318 7.609 1.00 98.38 197 GLU A CA 1
ATOM 1558 C C . GLU A 1 197 ? -17.580 -6.368 8.703 1.00 98.38 197 GLU A C 1
ATOM 1560 O O . GLU A 1 197 ? -17.885 -6.706 9.849 1.00 98.38 197 GLU A O 1
ATOM 1565 N N . LYS A 1 198 ? -16.327 -6.016 8.380 1.00 97.75 198 LYS A N 1
ATOM 1566 C CA . LYS A 1 198 ? -15.241 -5.916 9.372 1.00 97.75 198 LYS A CA 1
ATOM 1567 C C . LYS A 1 198 ? -15.525 -4.829 10.409 1.00 97.75 198 LYS A C 1
ATOM 1569 O O . LYS A 1 198 ? -15.325 -5.052 11.601 1.00 97.75 198 LYS A O 1
ATOM 1574 N N . VAL A 1 199 ? -16.061 -3.684 9.981 1.00 97.38 199 VAL A N 1
ATOM 1575 C CA . VAL A 1 199 ? -16.525 -2.616 10.883 1.00 97.38 199 VAL A CA 1
ATOM 1576 C C . VAL A 1 199 ? -17.640 -3.121 11.797 1.00 97.38 199 VAL A C 1
ATOM 1578 O O . VAL A 1 199 ? -17.555 -2.944 13.009 1.00 97.38 199 VAL A O 1
ATOM 1581 N N . ALA A 1 200 ? -18.652 -3.803 11.252 1.00 97.62 200 ALA A N 1
ATOM 1582 C CA . ALA A 1 200 ? -19.764 -4.346 12.033 1.00 97.62 200 ALA A CA 1
ATOM 1583 C C . ALA A 1 200 ? -19.312 -5.385 13.077 1.00 97.62 200 ALA A C 1
ATOM 1585 O O . ALA A 1 200 ? -19.899 -5.478 14.153 1.00 97.62 200 ALA A O 1
ATOM 1586 N N . LYS A 1 201 ? -18.246 -6.140 12.780 1.00 95.88 201 LYS A N 1
ATOM 1587 C CA . LYS A 1 201 ? -17.614 -7.107 13.695 1.00 95.88 201 LYS A CA 1
ATOM 1588 C C . LYS A 1 201 ? -16.640 -6.463 14.693 1.00 95.88 201 LYS A C 1
ATOM 1590 O O . LYS A 1 201 ? -16.126 -7.164 15.561 1.00 95.88 201 LYS A O 1
ATOM 1595 N N . GLY A 1 202 ? -16.372 -5.160 14.581 1.00 95.25 202 GLY A N 1
ATOM 1596 C CA . GLY A 1 202 ? -15.412 -4.450 15.428 1.00 95.25 202 GLY A CA 1
ATOM 1597 C C . GLY A 1 202 ? -13.946 -4.787 15.133 1.00 95.25 202 GLY A C 1
ATOM 1598 O O . GLY A 1 202 ? -13.094 -4.566 15.987 1.00 95.25 202 GLY A O 1
ATOM 1599 N N . SER A 1 203 ? -13.637 -5.331 13.952 1.00 95.88 203 SER A N 1
ATOM 1600 C CA . SER A 1 203 ? -12.273 -5.698 13.546 1.00 95.88 203 SER A CA 1
ATOM 1601 C C . SER A 1 203 ? -11.668 -4.776 12.484 1.00 95.88 203 SER A C 1
ATOM 1603 O O . SER A 1 203 ? -10.494 -4.922 12.137 1.00 95.88 203 SER A O 1
ATOM 1605 N N . GLY A 1 204 ? -12.420 -3.786 11.994 1.00 97.00 204 GLY A N 1
ATOM 1606 C CA . GLY A 1 204 ? -11.942 -2.843 10.987 1.00 97.00 204 GLY A CA 1
ATOM 1607 C C . GLY A 1 204 ? -12.537 -1.443 11.094 1.00 97.00 204 GLY A C 1
ATOM 1608 O O . GLY A 1 204 ? -13.559 -1.214 11.734 1.00 97.00 204 GLY A O 1
ATOM 1609 N N . SER A 1 205 ? -11.891 -0.501 10.415 1.00 97.44 205 SER A N 1
ATOM 1610 C CA . SER A 1 205 ? -12.347 0.867 10.191 1.00 97.44 205 SER A CA 1
ATOM 1611 C C . SER A 1 205 ? -12.121 1.238 8.729 1.00 97.44 205 SER A C 1
ATOM 1613 O O . SER A 1 205 ? -11.076 0.913 8.156 1.00 97.44 205 SER A O 1
ATOM 1615 N N . VAL A 1 206 ? -13.095 1.914 8.116 1.00 97.94 206 VAL A N 1
ATOM 1616 C CA . VAL A 1 206 ? -13.047 2.242 6.689 1.00 97.94 206 VAL A CA 1
ATOM 1617 C C . VAL A 1 206 ? -13.427 3.691 6.404 1.00 97.94 206 VAL A C 1
ATOM 1619 O O . VAL A 1 206 ? -14.369 4.233 6.978 1.00 97.94 206 VAL A O 1
ATOM 1622 N N . VAL A 1 207 ? -12.697 4.313 5.479 1.00 98.06 207 VAL A N 1
ATOM 1623 C CA . VAL A 1 207 ? -13.051 5.586 4.845 1.00 98.06 207 VAL A CA 1
ATOM 1624 C C . VAL A 1 207 ? -13.464 5.307 3.403 1.00 98.06 207 VAL A C 1
ATOM 1626 O O . VAL A 1 207 ? -12.631 4.927 2.579 1.00 98.06 207 VAL A O 1
ATOM 1629 N N . LEU A 1 208 ? -14.738 5.529 3.082 1.00 98.06 208 LEU A N 1
ATOM 1630 C CA . LEU A 1 208 ? -15.262 5.418 1.720 1.00 98.06 208 LEU A CA 1
ATOM 1631 C C . LEU A 1 208 ? -15.087 6.760 0.997 1.00 98.06 208 LEU A C 1
ATOM 1633 O O . LEU A 1 208 ? -15.874 7.687 1.174 1.00 98.06 208 LEU A O 1
ATOM 1637 N N . ALA A 1 209 ? -14.011 6.901 0.222 1.00 97.44 209 ALA A N 1
ATOM 1638 C CA . ALA A 1 209 ? -13.714 8.131 -0.506 1.00 97.44 209 ALA A CA 1
ATOM 1639 C C . ALA A 1 209 ? -14.252 8.061 -1.945 1.00 97.44 209 ALA A C 1
ATOM 1641 O O . ALA A 1 209 ? -13.596 7.548 -2.856 1.00 97.44 209 ALA A O 1
ATOM 1642 N N . THR A 1 210 ? -15.454 8.605 -2.140 1.00 97.25 210 THR A N 1
ATOM 1643 C CA . THR A 1 210 ? -16.166 8.632 -3.423 1.00 97.25 210 THR A CA 1
ATOM 1644 C C . THR A 1 210 ? -17.038 9.887 -3.546 1.00 97.25 210 THR A C 1
ATOM 1646 O O . THR A 1 210 ? -17.550 10.399 -2.555 1.00 97.25 210 THR A O 1
ATOM 1649 N N . HIS A 1 211 ? -17.200 10.385 -4.776 1.00 95.88 211 HIS A N 1
ATOM 1650 C CA . HIS A 1 211 ? -18.205 11.401 -5.131 1.00 95.88 211 HIS A CA 1
ATOM 1651 C C . HIS A 1 211 ? -19.362 10.799 -5.949 1.00 95.88 211 HIS A C 1
ATOM 1653 O O . HIS A 1 211 ? -20.237 11.527 -6.410 1.00 95.88 211 HIS A O 1
ATOM 1659 N N . ASN A 1 212 ? -19.338 9.485 -6.203 1.00 93.75 212 ASN A N 1
ATOM 1660 C CA . ASN A 1 212 ? -20.417 8.799 -6.906 1.00 93.75 212 ASN A CA 1
ATOM 1661 C C . ASN A 1 212 ? -21.523 8.466 -5.903 1.00 93.75 212 ASN A C 1
ATOM 1663 O O . ASN A 1 212 ? -21.276 7.730 -4.957 1.00 93.75 212 ASN A O 1
ATOM 1667 N N . ILE A 1 213 ? -22.722 9.006 -6.127 1.00 92.69 213 ILE A N 1
ATOM 1668 C CA . ILE A 1 213 ? -23.893 8.811 -5.261 1.00 92.69 213 ILE A CA 1
ATOM 1669 C C . ILE A 1 213 ? -24.421 7.370 -5.264 1.00 92.69 213 ILE A C 1
ATOM 1671 O O . ILE A 1 213 ? -25.121 6.981 -4.340 1.00 92.69 213 ILE A O 1
ATOM 1675 N N . ASN A 1 214 ? -24.096 6.594 -6.301 1.00 91.56 214 ASN A N 1
ATOM 1676 C CA . ASN A 1 214 ? -24.515 5.199 -6.431 1.00 91.56 214 ASN A CA 1
ATOM 1677 C C . ASN A 1 214 ? -23.528 4.214 -5.779 1.00 91.56 214 ASN A C 1
ATOM 1679 O O . ASN A 1 214 ? -23.709 3.012 -5.944 1.00 91.56 214 ASN A O 1
ATOM 1683 N N . SER A 1 215 ? -22.460 4.719 -5.151 1.00 82.31 215 SER A N 1
ATOM 1684 C CA . SER A 1 215 ? -21.503 3.915 -4.378 1.00 82.31 215 SER A CA 1
ATOM 1685 C C . SER A 1 215 ? -22.005 3.619 -2.972 1.00 82.31 215 SER A C 1
ATOM 1687 O O . SER A 1 215 ? -22.806 4.424 -2.450 1.00 82.31 215 SER A O 1
#

Sequence (215 aa):
VSFACVKVTAICPIRLLERVSDLLRWQHRHPSFHLPWKVDCMPILTDSSPLYHTRSAPPPLSDKEEADLQLAHKRLEKLASKCSELYLPLLVDAEYTSVQPAIDYFTYSASISFNKRDVPIVFGTIQAYLKDAEERVVKVAEDAERRGIMVGLKLVRGAYISRETKLASSLQADSPIHSCIRDTHECYDSCAAFMLEKVAKGSGSVVLATHNINS

InterPro domains:
  IPR002872 Proline dehydrogenase domain [PF01619] (53-215)
  IPR015659 Proline oxidase family [PTHR13914] (2-215)
  IPR029041 FAD-linked oxidoreductase-like [SSF51730] (2-214)

pLDDT: mean 96.93, std 3.2, range [65.0, 98.88]

Secondary structure (DSSP, 8-state):
---EEE-GGGTS-HHHHHHHHHHHHHHHH-TT---TTPPP------TTS--TT--SPPPPPPHHHHHHHHHHHHHHHHHHHHHHHTT-PEEEPP--TTTHHHHHHHHHHHHHHH--SS--SEEEEEETTBTTHHHHHHHHHHHHHHHT--EEEEEE--S-HHHHHHHHHHHT---SB-SSHHHHHHHHHHHHHHHHHHHHTTSEEEEE----TT-

Foldseek 3Di:
DAAAEDELCVLAPPVLLLLVLLQVLVCVVVVPDDQPLQDDFFDLDDPLQDSLSHPDDRDHDDPVSSVRLVRSLVVVLVVLVVLLVVVHAYEYDADDSSRRSSSRSSQGVSQLVRFALQGTRGEYEAALQFPCRLVVLVRRLVRLVVSNGAYHYEYDNDDCQVVQVVVCVVSVHDRRGDPDPVSSVVSRVSSVVVQVVCVVVSRYHYHHDDPDPVD

Radius of gyration: 16.61 Å; chains: 1; bounding box: 49×32×44 Å